Protein AF-0000000074320009 (afdb_homodimer)

Secondary structure (DSSP, 8-state):
--HHHHHHHHHHHHHGGGG---------SB-SEEEEEEEETT-SSB-EEEEEEEETT-TT-EEEEEEEESEEEEE--TT-SEEEEEEEETTS-EEEEEEEEEEEEEEEETTTEEEEEEEEEEEEEESSSEEEE--SS-B--S---GGGSPPSEEEEE---/--HHHHHHHHHHHHHGGGG---------SB-SEEEEEEEETT-SS--EEEEEEEETT-TT-EEEEEEEESEEEEE--TT-SEEEEEEEETTS-EEEEEEEEEEEEEEEETTTEEEEEEEEEEEEEESSSEEEE--SS-B--S---TTTSPPSEEEEE---

InterPro domains:
  IPR045607 Protein of unknown function DUF6452 [PF20050] (58-130)

Foldseek 3Di:
DDPVVVVVVVVVVVVVPPPPPVPPDQDDFFDQWFKEFEQEQNDDQAWFFFQWKAKPPDDVGTQDHGDTGGMGIGGHDQVDQKIKMWTAGPVGDIKIWIKGWDKDWDASDPVNGIDIKTFQIDTDDMPFPDKDAQGRIGTDDPDPDSVPDDGRMYTYHYDD/DDPVVVVVVVVVVVVVPPPPPPPPDQDDFFDQWFKEFEDEQNDPQDWFAFQWKAKPPDDVGTQDHGDTGGMGIGGHDQVDQKIKMWTAGPVGDIKIWIKGWDKDWDASDPVNGIDIKTFQIDTDDMPFPDKDAQGRIGTDDPDPDSVPDDGRMYTYHYDD

Radius of gyration: 25.51 Å; Cα contacts (8 Å, |Δi|>4): 730; chains: 2; bounding box: 75×70×48 Å

Nearest PDB structures (foldseek):
  6e9b-assembly1_A  TM=3.828E-01  e=3.367E-01  Bacteroides ovatus ATCC 8483
  6e57-assembly3_C  TM=3.704E-01  e=6.068E-01  Bacteroides ovatus ATCC 8483
  2vqi-assembly1_A-2  TM=4.085E-01  e=1.154E+00  Escherichia coli
  3fip-assembly1_A  TM=3.884E-01  e=6.403E+00  Escherichia coli
  6e9b-assembly1_A  TM=3.873E-01  e=4.221E-01  Bacteroides ovatus ATCC 8483

Solvent-accessible surface area (backbone atoms only — not comparable to full-atom values): 17804 Å² total; per-residue (Å²): 135,59,76,65,58,52,55,50,52,55,51,55,61,60,62,70,66,64,70,66,63,82,66,80,77,73,78,69,63,47,34,58,41,46,33,33,28,37,25,42,67,86,35,85,83,22,66,45,51,29,42,33,29,34,39,65,91,36,62,78,29,62,57,42,68,63,44,72,37,47,62,46,78,42,69,46,61,66,64,54,48,65,49,40,38,41,36,29,30,65,89,72,47,77,37,39,42,27,38,34,38,46,64,47,66,39,45,73,37,68,87,64,24,62,44,55,43,44,32,66,48,40,80,77,47,64,66,47,78,45,73,48,75,75,47,35,50,33,62,50,57,95,60,87,46,69,89,72,44,76,60,24,28,39,40,31,39,71,72,129,136,61,72,67,59,52,55,51,52,55,53,54,62,61,62,70,67,65,72,64,63,82,67,80,78,75,76,71,64,46,34,59,40,46,32,33,28,39,27,39,65,88,36,88,78,18,67,45,51,29,42,32,27,34,40,65,91,37,61,76,29,61,58,43,69,63,45,72,38,48,61,46,77,41,70,48,60,66,61,53,48,65,48,40,38,41,38,30,29,67,89,71,47,76,38,40,42,27,38,33,38,46,65,45,64,39,45,75,38,68,88,65,26,60,44,56,43,41,32,65,48,38,80,77,45,62,66,48,77,45,74,49,74,76,48,35,52,35,62,50,56,94,60,86,49,68,90,72,43,75,59,24,30,40,39,31,40,70,69,127

Organism: NCBI:txid2715131

Structure (mmCIF, N/CA/C/O backbone):
data_AF-0000000074320009-model_v1
#
loop_
_entity.id
_entity.type
_entity.pdbx_description
1 polymer 'Uncharacterized protein'
#
loop_
_atom_site.group_PDB
_atom_site.id
_atom_site.type_symbol
_atom_site.label_atom_id
_atom_site.label_alt_id
_atom_site.label_comp_id
_atom_site.label_asym_id
_atom_site.label_entity_id
_atom_site.label_seq_id
_atom_site.pdbx_PDB_ins_code
_atom_site.Cartn_x
_atom_site.Cartn_y
_atom_site.Cartn_z
_atom_site.occupancy
_atom_site.B_iso_or_equiv
_atom_site.auth_seq_id
_atom_site.auth_comp_id
_atom_site.auth_asym_id
_atom_site.auth_atom_id
_atom_site.pdbx_PDB_model_num
ATOM 1 N N . MET A 1 1 ? 58.031 4.863 0.071 1 44.34 1 MET A N 1
ATOM 2 C CA . MET A 1 1 ? 56.75 4.285 -0.276 1 44.34 1 MET A CA 1
ATOM 3 C C . MET A 1 1 ? 56.281 4.777 -1.644 1 44.34 1 MET A C 1
ATOM 5 O O . MET A 1 1 ? 56.094 5.98 -1.849 1 44.34 1 MET A O 1
ATOM 9 N N . SER A 1 2 ? 56.688 3.99 -2.744 1 57.03 2 SER A N 1
ATOM 10 C CA . SER A 1 2 ? 56.812 4.352 -4.152 1 57.03 2 SER A CA 1
ATOM 11 C C . SER A 1 2 ? 55.438 4.695 -4.734 1 57.03 2 SER A C 1
ATOM 13 O O . SER A 1 2 ? 54.406 4.215 -4.25 1 57.03 2 SER A O 1
ATOM 15 N N . LYS A 1 3 ? 55.562 5.824 -5.602 1 63.19 3 LYS A N 1
ATOM 16 C CA . LYS A 1 3 ? 54.438 6.406 -6.344 1 63.19 3 LYS A CA 1
ATOM 17 C C . LYS A 1 3 ? 53.562 5.32 -6.953 1 63.19 3 LYS A C 1
ATOM 19 O O . LYS A 1 3 ? 52.344 5.52 -7.141 1 63.19 3 LYS A O 1
ATOM 24 N N . LYS A 1 4 ? 54.125 4.191 -7.191 1 64.38 4 LYS A N 1
ATOM 25 C CA . LYS A 1 4 ? 53.438 3.09 -7.852 1 64.38 4 LYS A CA 1
ATOM 26 C C . LYS A 1 4 ? 52.406 2.455 -6.926 1 64.38 4 LYS A C 1
ATOM 28 O O . LYS A 1 4 ? 51.312 2.094 -7.367 1 64.38 4 LYS A O 1
ATOM 33 N N . TYR A 1 5 ? 52.719 2.334 -5.621 1 63.44 5 TYR A N 1
ATOM 34 C CA . TYR A 1 5 ? 51.812 1.711 -4.668 1 63.44 5 TYR A CA 1
ATOM 35 C C . TYR A 1 5 ? 50.594 2.6 -4.406 1 63.44 5 TYR A C 1
ATOM 37 O O . TYR A 1 5 ? 49.531 2.104 -4.094 1 63.44 5 TYR A O 1
ATOM 45 N N . PHE A 1 6 ? 50.844 3.887 -4.602 1 60.31 6 PHE A N 1
ATOM 46 C CA . PHE A 1 6 ? 49.781 4.848 -4.414 1 60.31 6 PHE A CA 1
ATOM 47 C C . PHE A 1 6 ? 48.719 4.707 -5.508 1 60.31 6 PHE A C 1
ATOM 49 O O . PHE A 1 6 ? 47.531 4.734 -5.23 1 60.31 6 PHE A O 1
ATOM 56 N N . PHE A 1 7 ? 49.156 4.488 -6.738 1 64.88 7 PHE A N 1
ATOM 57 C CA . PHE A 1 7 ? 48.25 4.359 -7.859 1 64.88 7 PHE A CA 1
ATOM 58 C C . PHE A 1 7 ? 47.438 3.061 -7.766 1 64.88 7 PHE A C 1
ATOM 60 O O . PHE A 1 7 ? 46.25 3.033 -8.07 1 64.88 7 PHE A O 1
ATOM 67 N N . VAL A 1 8 ? 48.062 2.098 -7.238 1 67.12 8 VAL A N 1
ATOM 68 C CA . VAL A 1 8 ? 47.406 0.799 -7.129 1 67.12 8 VAL A CA 1
ATOM 69 C C . VAL A 1 8 ? 46.375 0.829 -5.984 1 67.12 8 VAL A C 1
ATOM 71 O O . VAL A 1 8 ? 45.281 0.276 -6.102 1 67.12 8 VAL A O 1
ATOM 74 N N . PHE A 1 9 ? 46.781 1.407 -4.891 1 67.44 9 PHE A N 1
ATOM 75 C CA . PHE A 1 9 ? 45.844 1.536 -3.762 1 67.44 9 PHE A CA 1
ATOM 76 C C . PHE A 1 9 ? 44.656 2.402 -4.137 1 67.44 9 PHE A C 1
ATOM 78 O O . PHE A 1 9 ? 43.531 2.098 -3.762 1 67.44 9 PHE A O 1
ATOM 85 N N . ALA A 1 10 ? 44.938 3.451 -4.91 1 65.81 10 ALA A N 1
ATOM 86 C CA . ALA A 1 10 ? 43.844 4.32 -5.387 1 65.81 10 ALA A CA 1
ATOM 87 C C . ALA A 1 10 ? 42.938 3.576 -6.348 1 65.81 10 ALA A C 1
ATOM 89 O O . ALA A 1 10 ? 41.719 3.752 -6.305 1 65.81 10 ALA A O 1
ATOM 90 N N . ALA A 1 11 ? 43.5 2.709 -7.133 1 68.5 11 ALA A N 1
ATOM 91 C CA . ALA A 1 11 ? 42.688 1.934 -8.094 1 68.5 11 ALA A CA 1
ATOM 92 C C . ALA A 1 11 ? 41.844 0.892 -7.379 1 68.5 11 ALA A C 1
ATOM 94 O O . ALA A 1 11 ? 40.719 0.635 -7.785 1 68.5 11 ALA A O 1
ATOM 95 N N . PHE A 1 12 ? 42.344 0.293 -6.32 1 65.19 12 PHE A N 1
ATOM 96 C CA . PHE A 1 12 ? 41.625 -0.705 -5.543 1 65.19 12 PHE A CA 1
ATOM 97 C C . PHE A 1 12 ? 40.438 -0.075 -4.82 1 65.19 12 PHE A C 1
ATOM 99 O O . PHE A 1 12 ? 39.375 -0.69 -4.707 1 65.19 12 PHE A O 1
ATOM 106 N N . LEU A 1 13 ? 40.594 1.102 -4.34 1 58.56 13 LEU A N 1
ATOM 107 C CA . LEU A 1 13 ? 39.5 1.799 -3.674 1 58.56 13 LEU A CA 1
ATOM 108 C C . LEU A 1 13 ? 38.344 2.074 -4.645 1 58.56 13 LEU A C 1
ATOM 110 O O . LEU A 1 13 ? 37.188 2.08 -4.25 1 58.56 13 LEU A O 1
ATOM 114 N N . LEU A 1 14 ? 38.625 2.205 -5.938 1 57.44 14 LEU A N 1
ATOM 115 C CA . LEU A 1 14 ? 37.594 2.52 -6.922 1 57.44 14 LEU A CA 1
ATOM 116 C C . LEU A 1 14 ? 36.781 1.288 -7.246 1 57.44 14 LEU A C 1
ATOM 118 O O . LEU A 1 14 ? 35.562 1.402 -7.535 1 57.44 14 LEU A O 1
ATOM 122 N N . ILE A 1 15 ? 37.25 0.088 -7.18 1 58.47 15 ILE A N 1
ATOM 123 C CA . ILE A 1 15 ? 36.531 -1.122 -7.566 1 58.47 15 ILE A CA 1
ATOM 124 C C . ILE A 1 15 ? 35.562 -1.525 -6.461 1 58.47 15 ILE A C 1
ATOM 126 O O . ILE A 1 15 ? 34.531 -2.141 -6.723 1 58.47 15 ILE A O 1
ATOM 130 N N . ALA A 1 16 ? 35.781 -1.169 -5.234 1 51.38 16 ALA A N 1
ATOM 131 C CA . ALA A 1 16 ? 34.938 -1.615 -4.117 1 51.38 16 ALA A CA 1
ATOM 132 C C . ALA A 1 16 ? 33.594 -0.926 -4.133 1 51.38 16 ALA A C 1
ATOM 134 O O . ALA A 1 16 ? 32.656 -1.336 -3.42 1 51.38 16 ALA A O 1
ATOM 135 N N . THR A 1 17 ? 33.406 0.142 -4.895 1 48.06 17 THR A N 1
ATOM 136 C CA . THR A 1 17 ? 32.156 0.863 -4.82 1 48.06 17 THR A CA 1
ATOM 137 C C . THR A 1 17 ? 31.141 0.294 -5.816 1 48.06 17 THR A C 1
ATOM 139 O O . THR A 1 17 ? 30.047 0.838 -5.984 1 48.06 17 THR A O 1
ATOM 142 N N . SER A 1 18 ? 31.547 -0.67 -6.617 1 45.22 18 SER A N 1
ATOM 143 C CA . SER A 1 18 ? 30.641 -1.021 -7.703 1 45.22 18 SER A CA 1
ATOM 144 C C . SER A 1 18 ? 29.516 -1.924 -7.207 1 45.22 18 SER A C 1
ATOM 146 O O . SER A 1 18 ? 28.766 -2.492 -8.008 1 45.22 18 SER A O 1
ATOM 148 N N . GLY A 1 19 ? 29.531 -2.277 -6.035 1 43.75 19 GLY A N 1
ATOM 149 C CA . GLY A 1 19 ? 28.547 -3.301 -5.727 1 43.75 19 GLY A CA 1
ATOM 150 C C . GLY A 1 19 ? 27.141 -2.748 -5.566 1 43.75 19 GLY A C 1
ATOM 151 O O . GLY A 1 19 ? 26.328 -3.307 -4.828 1 43.75 19 GLY A O 1
ATOM 152 N N . CYS A 1 20 ? 26.938 -1.52 -6.027 1 44.44 20 CYS A N 1
ATOM 153 C CA . CYS A 1 20 ? 25.562 -1.124 -5.754 1 44.44 20 CYS A CA 1
ATOM 154 C C . CYS A 1 20 ? 24.594 -1.955 -6.574 1 44.44 20 CYS A C 1
ATOM 156 O O . CYS A 1 20 ? 24.766 -2.109 -7.785 1 44.44 20 CYS A O 1
ATOM 158 N N . ASP A 1 21 ? 24.047 -3.062 -6.27 1 46.81 21 ASP A N 1
ATOM 159 C CA . ASP A 1 21 ? 22.938 -3.727 -6.926 1 46.81 21 ASP A CA 1
ATOM 160 C C . ASP A 1 21 ? 22.078 -2.725 -7.699 1 46.81 21 ASP A C 1
ATOM 162 O O . ASP A 1 21 ? 21.844 -1.61 -7.227 1 46.81 21 ASP A O 1
ATOM 166 N N . PRO A 1 22 ? 22.109 -2.895 -9.055 1 46.94 22 PRO A N 1
ATOM 167 C CA . PRO A 1 22 ? 21.188 -1.966 -9.711 1 46.94 22 PRO A CA 1
ATOM 168 C C . PRO A 1 22 ? 19.891 -1.772 -8.93 1 46.94 22 PRO A C 1
ATOM 170 O O . PRO A 1 22 ? 19.203 -2.75 -8.602 1 46.94 22 PRO A O 1
ATOM 173 N N . GLN A 1 23 ? 19.984 -0.947 -8.016 1 53.19 23 GLN A N 1
ATOM 174 C CA . GLN A 1 23 ? 18.828 -0.651 -7.172 1 53.19 23 GLN A CA 1
ATOM 175 C C . GLN A 1 23 ? 17.578 -0.442 -8.016 1 53.19 23 GLN A C 1
ATOM 177 O O . GLN A 1 23 ? 17.562 0.388 -8.93 1 53.19 23 GLN A O 1
ATOM 182 N N . VAL A 1 24 ? 16.906 -1.654 -8.344 1 60.5 24 VAL A N 1
ATOM 183 C CA . VAL A 1 24 ? 15.594 -1.443 -8.93 1 60.5 24 VAL A CA 1
ATOM 184 C C . VAL A 1 24 ? 14.953 -0.19 -8.344 1 60.5 24 VAL A C 1
ATOM 186 O O . VAL A 1 24 ? 14.867 -0.049 -7.117 1 60.5 24 VAL A O 1
ATOM 189 N N . ASN A 1 25 ? 14.906 0.82 -9.148 1 71.88 25 ASN A N 1
ATOM 190 C CA . ASN A 1 25 ? 14.258 2.053 -8.719 1 71.88 25 ASN A CA 1
ATOM 191 C C . ASN A 1 25 ? 12.742 1.962 -8.828 1 71.88 25 ASN A C 1
ATOM 193 O O . ASN A 1 25 ? 12.195 1.88 -9.93 1 71.88 25 ASN A O 1
ATOM 197 N N . CYS A 1 26 ? 12.102 1.636 -7.82 1 80.19 26 CYS A N 1
ATOM 198 C CA . CYS A 1 26 ? 10.641 1.64 -7.789 1 80.19 26 CYS A CA 1
ATOM 199 C C . CYS A 1 26 ? 10.102 3.049 -7.578 1 80.19 26 CYS A C 1
ATOM 201 O O . CYS A 1 26 ? 10.359 3.668 -6.543 1 80.19 26 CYS A O 1
ATOM 203 N N . TYR A 1 27 ? 9.57 3.639 -8.703 1 82.19 27 TYR A N 1
ATOM 204 C CA . TYR A 1 27 ? 8.977 4.969 -8.641 1 82.19 27 TYR A CA 1
ATOM 205 C C . TYR A 1 27 ? 7.453 4.875 -8.609 1 82.19 27 TYR A C 1
ATOM 207 O O . TYR A 1 27 ? 6.844 4.293 -9.516 1 82.19 27 TYR A O 1
ATOM 215 N N . SER A 1 28 ? 6.953 5.398 -7.504 1 86.88 28 SER A N 1
ATOM 216 C CA . SER A 1 28 ? 5.5 5.473 -7.426 1 86.88 28 SER A CA 1
ATOM 217 C C . SER A 1 28 ? 4.98 6.781 -8.008 1 86.88 28 SER A C 1
ATOM 219 O O . SER A 1 28 ? 5.562 7.844 -7.773 1 86.88 28 SER A O 1
ATOM 221 N N . GLU A 1 29 ? 3.928 6.773 -8.773 1 88.19 29 GLU A N 1
ATOM 222 C CA . GLU A 1 29 ? 3.287 7.957 -9.344 1 88.19 29 GLU A CA 1
ATOM 223 C C . GLU A 1 29 ? 2.268 8.547 -8.375 1 88.19 29 GLU A C 1
ATOM 225 O O . GLU A 1 29 ? 1.837 9.695 -8.539 1 88.19 29 GLU A O 1
ATOM 230 N N . TYR A 1 30 ? 1.981 7.77 -7.387 1 90.38 30 TYR A N 1
ATOM 231 C CA . TYR A 1 30 ? 0.933 8.195 -6.469 1 90.38 30 TYR A CA 1
ATOM 232 C C . TYR A 1 30 ? 1.437 8.195 -5.031 1 90.38 30 TYR A C 1
ATOM 234 O O . TYR A 1 30 ? 2.424 7.535 -4.711 1 90.38 30 TYR A O 1
ATOM 242 N N . ARG A 1 31 ? 0.668 9.023 -4.227 1 90.38 31 ARG A N 1
ATOM 243 C CA . ARG A 1 31 ? 0.976 9.102 -2.801 1 90.38 31 ARG A CA 1
ATOM 244 C C . ARG A 1 31 ? -0.069 8.359 -1.977 1 90.38 31 ARG A C 1
ATOM 246 O O . ARG A 1 31 ? -1.23 8.258 -2.379 1 90.38 31 ARG A O 1
ATOM 253 N N . ASP A 1 32 ? 0.358 7.973 -0.839 1 92.25 32 ASP A N 1
ATOM 254 C CA . ASP A 1 32 ? -0.549 7.289 0.079 1 92.25 32 ASP A CA 1
ATOM 255 C C . ASP A 1 32 ? -0.985 8.219 1.211 1 92.25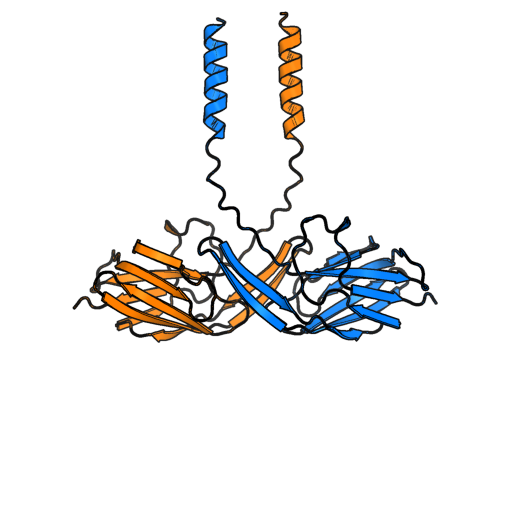 32 ASP A C 1
ATOM 257 O O . ASP A 1 32 ? -1.326 7.758 2.303 1 92.25 32 ASP A O 1
ATOM 261 N N . PHE A 1 33 ? -0.903 9.5 0.946 1 93.06 33 PHE A N 1
ATOM 262 C CA . PHE A 1 33 ? -1.295 10.516 1.912 1 93.06 33 PHE A CA 1
ATOM 263 C C . PHE A 1 33 ? -1.878 11.734 1.206 1 93.06 33 PHE A C 1
ATOM 265 O O . PHE A 1 33 ? -1.681 11.914 0.002 1 93.06 33 PHE A O 1
ATOM 272 N N . ALA A 1 34 ? -2.6 12.516 1.913 1 93.69 34 ALA A N 1
ATOM 273 C CA . ALA A 1 34 ? -3.02 13.867 1.532 1 93.69 34 ALA A CA 1
ATOM 274 C C . ALA A 1 34 ? -2.324 14.922 2.389 1 93.69 34 ALA A C 1
ATOM 276 O O . ALA A 1 34 ? -1.928 14.641 3.523 1 93.69 34 ALA A O 1
ATOM 277 N N . VAL A 1 35 ? -2.158 16.047 1.833 1 92.88 35 VAL A N 1
ATOM 278 C CA . VAL A 1 35 ? -1.571 17.156 2.576 1 92.88 35 VAL A CA 1
ATOM 279 C C . VAL A 1 35 ? -2.654 18.172 2.928 1 92.88 35 VAL A C 1
ATOM 281 O O . VAL A 1 35 ? -3.371 18.656 2.049 1 92.88 35 VAL A O 1
ATOM 284 N N . ALA A 1 36 ? -2.74 18.484 4.184 1 93.94 36 ALA A N 1
ATOM 285 C CA . ALA A 1 36 ? -3.709 19.484 4.641 1 93.94 36 ALA A CA 1
ATOM 286 C C . ALA A 1 36 ? -3.006 20.734 5.145 1 93.94 36 ALA A C 1
ATOM 288 O O . ALA A 1 36 ? -2.002 20.656 5.855 1 93.94 36 ALA A O 1
ATOM 289 N N . SER A 1 37 ? -3.57 21.844 4.773 1 93.25 37 SER A N 1
ATOM 290 C CA . SER A 1 37 ? -3.141 23.125 5.32 1 93.25 37 SER A CA 1
ATOM 291 C C . SER A 1 37 ? -4.242 23.766 6.152 1 93.25 37 SER A C 1
ATOM 293 O O . SER A 1 37 ? -5.391 23.312 6.133 1 93.25 37 SER A O 1
ATOM 295 N N . PHE A 1 38 ? -3.832 24.797 6.848 1 92.88 38 PHE A N 1
ATOM 296 C CA . PHE A 1 38 ? -4.77 25.484 7.727 1 92.88 38 PHE A CA 1
ATOM 297 C C . PHE A 1 38 ? -4.977 26.922 7.277 1 92.88 38 PHE A C 1
ATOM 299 O O . PHE A 1 38 ? -4.039 27.578 6.809 1 92.88 38 PHE A O 1
ATOM 306 N N . ASN A 1 39 ? -6.125 27.328 7.312 1 90.12 39 ASN A N 1
ATOM 307 C CA . ASN A 1 39 ? -6.5 28.734 7.156 1 90.12 39 ASN A CA 1
ATOM 308 C C . ASN A 1 39 ? -7.188 29.266 8.406 1 90.12 39 ASN A C 1
ATOM 310 O O . ASN A 1 39 ? -8.312 28.875 8.719 1 90.12 39 ASN A O 1
ATOM 314 N N . ILE A 1 40 ? -6.387 30.078 9.062 1 82.19 40 ILE A N 1
ATOM 315 C CA . ILE A 1 40 ? -6.906 30.641 10.305 1 82.19 40 ILE A CA 1
ATOM 316 C C . ILE A 1 40 ? -7.402 32.062 10.055 1 82.19 40 ILE A C 1
ATOM 318 O O . ILE A 1 40 ? -6.668 32.906 9.523 1 82.19 40 ILE A O 1
ATOM 322 N N . ASN A 1 41 ? -8.61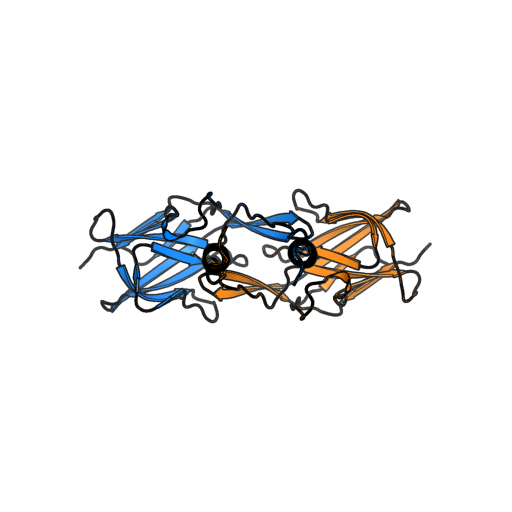7 32.375 10.609 1 73.94 41 ASN A N 1
ATOM 323 C CA . ASN A 1 41 ? -9.227 33.688 10.555 1 73.94 41 ASN A CA 1
ATOM 324 C C . ASN A 1 41 ? -9.109 34.312 9.164 1 73.94 41 ASN A C 1
ATOM 326 O O . ASN A 1 41 ? -8.82 35.5 9.023 1 73.94 41 ASN A O 1
ATOM 330 N N . ASN A 1 42 ? -9.266 33.469 8.148 1 64.44 42 ASN A N 1
ATOM 331 C CA . ASN A 1 42 ? -9.266 33.906 6.754 1 64.44 42 ASN A CA 1
ATOM 332 C C . ASN A 1 42 ? -7.934 34.531 6.359 1 64.44 42 ASN A C 1
ATOM 334 O O . ASN A 1 42 ? -7.898 35.5 5.586 1 64.44 42 ASN A O 1
ATOM 338 N N . SER A 1 43 ? -6.996 34.188 7.207 1 62.78 43 SER A N 1
ATOM 339 C CA . SER A 1 43 ? -5.672 34.625 6.809 1 62.78 43 SER A CA 1
ATOM 340 C C . SER A 1 43 ? -4.969 33.594 5.93 1 62.78 43 SER A C 1
ATOM 342 O O . SER A 1 43 ? -5.297 32.406 5.98 1 62.78 43 SER A O 1
ATOM 344 N N . ASP A 1 44 ? -4.262 34.031 4.84 1 57.06 44 ASP A N 1
ATOM 345 C CA . ASP A 1 44 ? -3.658 33.156 3.828 1 57.06 44 ASP A CA 1
ATOM 346 C C . ASP A 1 44 ? -2.832 32.031 4.477 1 57.06 44 ASP A C 1
ATOM 348 O O . ASP A 1 44 ? -2.816 30.906 3.99 1 57.06 44 ASP A O 1
ATOM 352 N N . SER A 1 45 ? -1.655 32.281 5.098 1 57.16 45 SER A N 1
ATOM 353 C CA . SER A 1 45 ? -0.738 31.266 5.57 1 57.16 45 SER A CA 1
ATOM 354 C C . SER A 1 45 ? -0.87 31.062 7.074 1 57.16 45 SER A C 1
ATOM 356 O O . SER A 1 45 ? -0.815 32 7.848 1 57.16 45 SER A O 1
ATOM 358 N N . SER A 1 46 ? -1.703 30.047 7.676 1 79.75 46 SER A N 1
ATOM 359 C CA . SER A 1 46 ? -1.714 30.047 9.141 1 79.75 46 SER A CA 1
ATOM 360 C C . SER A 1 46 ? -1.201 28.734 9.703 1 79.75 46 SER A C 1
ATOM 362 O O . SER A 1 46 ? -1.239 27.703 9.023 1 79.75 46 SER A O 1
ATOM 364 N N . SER A 1 47 ? -0.312 28.891 10.648 1 86.81 47 SER A N 1
ATOM 365 C CA . SER A 1 47 ? 0.156 27.797 11.492 1 86.81 47 SER A CA 1
ATOM 366 C C . SER A 1 47 ? -0.822 27.516 12.625 1 86.81 47 SER A C 1
ATOM 368 O O . SER A 1 47 ? -1.489 28.438 13.117 1 86.81 47 SER A O 1
ATOM 370 N N . LEU A 1 48 ? -1.022 26.344 12.82 1 89.94 48 LEU A N 1
ATOM 371 C CA . LEU A 1 48 ? -1.879 25.891 13.906 1 89.94 48 LEU A CA 1
ATOM 372 C C . LEU A 1 48 ? -1.078 25.094 14.938 1 89.94 48 LEU A C 1
ATOM 374 O O . LEU A 1 48 ? -0.28 24.234 14.57 1 89.94 48 LEU A O 1
ATOM 378 N N . GLY A 1 49 ? -1.236 25.531 16.25 1 92.12 49 GLY A N 1
ATOM 379 C CA . GLY A 1 49 ? -0.642 24.734 17.297 1 92.12 49 GLY A CA 1
ATOM 380 C C . GLY A 1 49 ? -1.385 23.438 17.547 1 92.12 49 GLY A C 1
ATOM 381 O O . GLY A 1 49 ? -2.564 23.438 17.906 1 92.12 49 GLY A O 1
ATOM 382 N N . LEU A 1 50 ? -0.616 22.344 17.359 1 94.81 50 LEU A N 1
ATOM 383 C CA . LEU A 1 50 ? -1.224 21.031 17.531 1 94.81 50 LEU A CA 1
ATOM 384 C C . LEU A 1 50 ? -0.581 20.281 18.688 1 94.81 50 LEU A C 1
ATOM 386 O O . LEU A 1 50 ? 0.64 20.109 18.719 1 94.81 50 LEU A O 1
ATOM 390 N N . ARG A 1 51 ? -1.441 19.922 19.641 1 96.12 51 ARG A N 1
ATOM 391 C CA . ARG A 1 51 ? -0.975 19.016 20.688 1 96.12 51 ARG A CA 1
ATOM 392 C C . ARG A 1 51 ? -0.831 17.594 20.156 1 96.12 51 ARG A C 1
ATOM 394 O O . ARG A 1 51 ? 0.172 16.938 20.422 1 96.12 51 ARG A O 1
ATOM 401 N N . ARG A 1 52 ? -1.925 17.234 19.406 1 95.5 52 ARG A N 1
ATOM 402 C CA . ARG A 1 52 ? -1.918 15.867 18.891 1 95.5 52 ARG A CA 1
ATOM 403 C C . ARG A 1 52 ? -2.83 15.742 17.688 1 95.5 52 ARG A C 1
ATOM 405 O O . ARG A 1 52 ? -3.916 16.328 17.641 1 95.5 52 ARG A O 1
ATOM 412 N N . VAL A 1 53 ? -2.295 15.062 16.688 1 96.25 53 VAL A N 1
ATOM 413 C CA . VAL A 1 53 ? -3.125 14.594 15.594 1 96.25 53 VAL A CA 1
ATOM 414 C C . VAL A 1 53 ? -3.02 13.07 15.477 1 96.25 53 VAL A C 1
ATOM 416 O O . VAL A 1 53 ? -1.92 12.516 15.5 1 96.25 53 VAL A O 1
ATOM 419 N N . TYR A 1 54 ? -4.152 12.406 15.367 1 94.88 54 TYR A N 1
ATOM 420 C CA . TYR A 1 54 ? -4.094 10.953 15.227 1 94.88 54 TYR A CA 1
ATOM 421 C C . TYR A 1 54 ? -5.227 10.453 14.336 1 94.88 54 TYR A C 1
ATOM 423 O O . TYR A 1 54 ? -6.164 11.195 14.031 1 94.88 54 TYR A O 1
ATOM 431 N N . VAL A 1 55 ? -4.973 9.328 13.781 1 93.06 55 VAL A N 1
ATOM 432 C CA . VAL A 1 55 ? -5.934 8.648 12.922 1 93.06 55 VAL A CA 1
ATOM 433 C C . VAL A 1 55 ? -6.711 7.609 13.727 1 93.06 55 VAL A C 1
ATOM 435 O O . VAL A 1 55 ? -6.121 6.82 14.469 1 93.06 55 VAL A O 1
ATOM 438 N N . GLU A 1 56 ? -8 7.641 13.586 1 89.69 56 GLU A N 1
ATOM 439 C CA . GLU A 1 56 ? -8.812 6.656 14.297 1 89.69 56 GLU A CA 1
ATOM 440 C C . GLU A 1 56 ? -8.711 5.281 13.641 1 89.69 56 GLU A C 1
ATOM 442 O O . GLU A 1 56 ? -8.688 5.176 12.414 1 89.69 56 GLU A O 1
ATOM 447 N N . GLY A 1 57 ? -8.625 4.266 14.406 1 77.38 57 GLY A N 1
ATOM 448 C CA . GLY A 1 57 ? -8.625 2.904 13.898 1 77.38 57 GLY A CA 1
ATOM 449 C C . GLY A 1 57 ? -7.234 2.336 13.703 1 77.38 57 GLY A C 1
ATOM 450 O O . GLY A 1 57 ? -7.078 1.154 13.391 1 77.38 57 GLY A O 1
ATOM 451 N N . TYR A 1 58 ? -6.207 3.217 13.695 1 74.88 58 TYR A N 1
ATOM 452 C CA . TYR A 1 58 ? -4.836 2.742 13.555 1 74.88 58 TYR A CA 1
ATOM 453 C C . TYR A 1 58 ? -4.184 2.561 14.922 1 74.88 58 TYR A C 1
ATOM 455 O O . TYR A 1 58 ? -4.402 3.363 15.836 1 74.88 58 TYR A O 1
ATOM 463 N N . GLN A 1 59 ? -3.516 1.455 14.93 1 68.44 59 GLN A N 1
ATOM 464 C CA . GLN A 1 59 ? -2.57 1.407 16.031 1 68.44 59 GLN A CA 1
ATOM 465 C C . GLN A 1 59 ? -1.43 2.4 15.828 1 68.44 59 GLN A C 1
ATOM 467 O O . GLN A 1 59 ? -1.003 2.639 14.703 1 68.44 59 GLN A O 1
ATOM 472 N N . ASP A 1 60 ? -0.851 3.037 16.875 1 67.88 60 ASP A N 1
ATOM 473 C CA . ASP A 1 60 ? 0.218 4.023 16.75 1 67.88 60 ASP A CA 1
ATOM 474 C C . ASP A 1 60 ? -0.161 5.121 15.758 1 67.88 60 ASP A C 1
ATOM 476 O O . ASP A 1 60 ? 0.613 5.441 14.852 1 67.88 60 ASP A O 1
ATOM 480 N N . SER A 1 61 ? -1.191 5.625 15.914 1 78.81 61 SER A N 1
ATOM 481 C CA . SER A 1 61 ? -1.914 6.484 14.984 1 78.81 61 SER A CA 1
ATOM 482 C C . SER A 1 61 ? -1.466 7.938 15.109 1 78.81 61 SER A C 1
ATOM 484 O O . SER A 1 61 ? -1.911 8.797 14.352 1 78.81 61 SER A O 1
ATOM 486 N N . ILE A 1 62 ? -0.553 8.219 16.016 1 83.75 62 ILE A N 1
ATOM 487 C CA . ILE A 1 62 ? -0.186 9.625 16.188 1 83.75 62 ILE A CA 1
ATOM 488 C C . ILE A 1 62 ? 0.671 10.078 15.016 1 83.75 62 ILE A C 1
ATOM 490 O O . ILE A 1 62 ? 1.705 9.477 14.719 1 83.75 62 ILE A O 1
ATOM 494 N N . ILE A 1 63 ? 0.274 11.164 14.406 1 87.12 63 ILE A N 1
ATOM 495 C CA . ILE A 1 63 ? 1.003 11.641 13.227 1 87.12 63 ILE A CA 1
ATOM 496 C C . ILE A 1 63 ? 1.703 12.953 13.555 1 87.12 63 ILE A C 1
ATOM 498 O O . ILE A 1 63 ? 2.742 13.273 12.969 1 87.12 63 ILE A O 1
ATOM 502 N N . VAL A 1 64 ? 1.159 13.719 14.477 1 90.19 64 VAL A N 1
ATOM 503 C CA . VAL A 1 64 ? 1.761 14.961 14.969 1 90.19 64 VAL A CA 1
ATOM 504 C C . VAL A 1 64 ? 1.618 15.031 16.484 1 90.19 64 VAL A C 1
ATOM 506 O O . VAL A 1 64 ? 0.574 14.68 17.031 1 90.19 64 VAL A O 1
ATOM 509 N N . SER A 1 65 ? 2.748 15.445 17.047 1 90.5 65 SER A N 1
ATOM 510 C CA . SER A 1 65 ? 2.676 15.656 18.484 1 90.5 65 SER A CA 1
ATOM 511 C C . SER A 1 65 ? 3.398 16.938 18.891 1 90.5 65 SER A C 1
ATOM 513 O O . SER A 1 65 ? 4.594 17.094 18.641 1 90.5 65 SER A O 1
ATOM 515 N N . ASP A 1 66 ? 2.574 17.797 19.516 1 90.31 66 ASP A N 1
ATOM 516 C CA . ASP 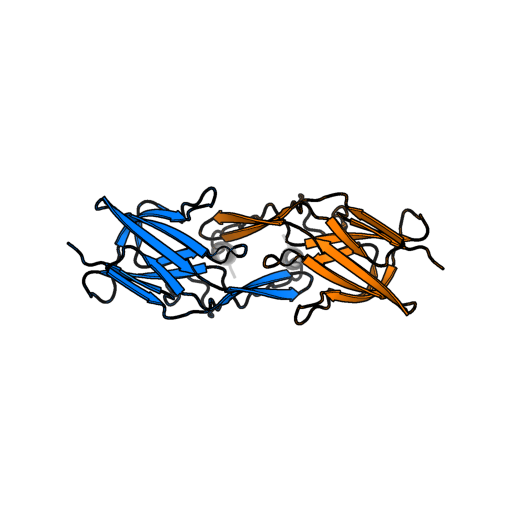A 1 66 ? 3.053 19.031 20.156 1 90.31 66 ASP A CA 1
ATOM 517 C C . ASP A 1 66 ? 3.904 19.844 19.188 1 90.31 66 ASP A C 1
ATOM 519 O O . ASP A 1 66 ? 5.109 20 19.406 1 90.31 66 ASP A O 1
ATOM 523 N N . ASP A 1 67 ? 3.309 20.406 18.219 1 91.31 67 ASP A N 1
ATOM 524 C CA . ASP A 1 67 ? 3.986 21.188 17.188 1 91.31 67 ASP A CA 1
ATOM 525 C C . ASP A 1 67 ? 3.066 22.266 16.609 1 91.31 67 ASP A C 1
ATOM 527 O O . ASP A 1 67 ? 1.843 22.156 16.734 1 91.31 67 ASP A O 1
ATOM 531 N N . THR A 1 68 ? 3.689 23.359 16.219 1 91 68 THR A N 1
ATOM 532 C CA . THR A 1 68 ? 2.99 24.359 15.414 1 91 68 THR A CA 1
ATOM 533 C C . THR A 1 68 ? 3.324 24.203 13.938 1 91 68 THR A C 1
ATOM 535 O O . THR A 1 68 ? 4.488 24.312 13.539 1 91 68 THR A O 1
ATOM 538 N N . VAL A 1 69 ? 2.307 23.859 13.18 1 89.75 69 VAL A N 1
ATOM 539 C CA . VAL A 1 69 ? 2.572 23.5 11.789 1 89.75 69 VAL A CA 1
ATOM 540 C C . VAL A 1 69 ? 1.61 24.25 10.867 1 89.75 69 VAL A C 1
ATOM 542 O O . VAL A 1 69 ? 0.501 24.609 11.273 1 89.75 69 VAL A O 1
ATOM 545 N N . SER A 1 70 ? 2.105 24.5 9.625 1 88.12 70 SER A N 1
ATOM 546 C CA . SER A 1 70 ? 1.237 25.078 8.609 1 88.12 70 SER A CA 1
ATOM 547 C C . SER A 1 70 ? 0.576 24 7.762 1 88.12 70 SER A C 1
ATOM 549 O O . SER A 1 70 ? -0.422 24.266 7.082 1 88.12 70 SER A O 1
ATOM 551 N N . LYS A 1 71 ? 1.214 22.844 7.727 1 90.31 71 LYS A N 1
ATOM 552 C CA . LYS A 1 71 ? 0.703 21.703 6.977 1 90.31 71 LYS A CA 1
ATOM 553 C C . LYS A 1 71 ? 0.822 20.422 7.785 1 90.31 71 LYS A C 1
ATOM 555 O O . LYS A 1 71 ? 1.672 20.312 8.672 1 90.31 71 LYS A O 1
ATOM 560 N N . VAL A 1 72 ? -0.056 19.5 7.5 1 91.62 72 VAL A N 1
ATOM 561 C CA . VAL A 1 72 ? -0.003 18.172 8.109 1 91.62 72 VAL A CA 1
ATOM 562 C C . VAL A 1 72 ? -0.194 17.109 7.035 1 91.62 72 VAL A C 1
ATOM 564 O O . VAL A 1 72 ? -1.042 17.25 6.152 1 91.62 72 VAL A O 1
ATOM 567 N N . ILE A 1 73 ? 0.634 16.062 7.141 1 92 73 ILE A N 1
ATOM 568 C CA . ILE A 1 73 ? 0.461 14.891 6.285 1 92 73 ILE A CA 1
ATOM 569 C C . ILE A 1 73 ? -0.604 13.969 6.875 1 92 73 ILE A C 1
ATOM 571 O O . ILE A 1 73 ? -0.522 13.586 8.047 1 92 73 ILE A O 1
ATOM 575 N N . LEU A 1 74 ? -1.579 13.656 6.082 1 94.5 74 LEU A N 1
ATOM 576 C CA . LEU A 1 74 ? -2.656 12.766 6.492 1 94.5 74 LEU A CA 1
ATOM 577 C C . LEU A 1 74 ? -2.574 11.43 5.75 1 94.5 74 LEU A C 1
ATOM 579 O O . LEU A 1 74 ? -3.008 11.328 4.602 1 94.5 74 LEU A O 1
ATOM 583 N N . PRO A 1 75 ? -2.057 10.453 6.418 1 94.5 75 PRO A N 1
ATOM 584 C CA . PRO A 1 75 ? -2.002 9.148 5.754 1 94.5 75 PRO A CA 1
ATOM 585 C C . PRO A 1 75 ? -3.385 8.617 5.383 1 94.5 75 PRO A C 1
ATOM 587 O O . PRO A 1 75 ? -4.344 8.797 6.141 1 94.5 75 PRO A O 1
ATOM 590 N N . LEU A 1 76 ? -3.473 7.996 4.254 1 94.88 76 LEU A N 1
ATOM 591 C CA . LEU A 1 76 ? -4.707 7.355 3.805 1 94.88 76 LEU A CA 1
ATOM 592 C C . LEU A 1 76 ? -4.613 5.84 3.943 1 94.88 76 LEU A C 1
ATOM 594 O O . LEU A 1 76 ? -3.553 5.258 3.713 1 94.88 76 LEU A O 1
ATOM 598 N N . ASN A 1 77 ? -5.711 5.262 4.34 1 94.25 77 ASN A N 1
ATOM 599 C CA . ASN A 1 77 ? -5.781 3.811 4.496 1 94.25 77 ASN A CA 1
ATOM 600 C C . ASN A 1 77 ? -6.184 3.125 3.193 1 94.25 77 ASN A C 1
ATOM 602 O O . ASN A 1 77 ? -7.297 3.322 2.703 1 94.25 77 ASN A O 1
ATOM 606 N N . PRO A 1 78 ? -5.344 2.309 2.643 1 94.94 78 PRO A N 1
ATOM 607 C CA . PRO A 1 78 ? -5.648 1.724 1.335 1 94.94 78 PRO A CA 1
ATOM 608 C C . PRO A 1 78 ? -6.719 0.638 1.411 1 94.94 78 PRO A C 1
ATOM 610 O O . PRO A 1 78 ? -7.223 0.188 0.379 1 94.94 78 PRO A O 1
ATOM 613 N N . THR A 1 79 ? -7.098 0.196 2.621 1 94.69 79 THR A N 1
ATOM 614 C CA . THR A 1 79 ? -7.953 -0.978 2.74 1 94.69 79 THR A CA 1
ATOM 615 C C . THR A 1 79 ? -9.391 -0.567 3.045 1 94.69 79 THR A C 1
ATOM 617 O O . THR A 1 79 ? -10.281 -1.419 3.146 1 94.69 79 THR A O 1
ATOM 620 N N . VAL A 1 80 ? -9.648 0.666 3.27 1 94.69 80 VAL A N 1
ATOM 621 C CA . VAL A 1 80 ? -10.984 1.18 3.537 1 94.69 80 VAL A CA 1
ATOM 622 C C . VAL A 1 80 ? -11.266 2.387 2.645 1 94.69 80 VAL A C 1
ATOM 624 O O . VAL A 1 80 ? -10.367 2.887 1.966 1 94.69 80 VAL A O 1
ATOM 627 N N . ASN A 1 81 ? -12.523 2.854 2.67 1 97.19 81 ASN A N 1
ATOM 628 C CA . ASN A 1 81 ? -12.883 4.008 1.853 1 97.19 81 ASN A CA 1
ATOM 629 C C . ASN A 1 81 ? -13.102 5.254 2.707 1 97.19 81 ASN A C 1
ATOM 631 O O . ASN A 1 81 ? -13.438 6.32 2.184 1 97.19 81 ASN A O 1
ATOM 635 N N . ILE A 1 82 ? -12.992 5.098 3.99 1 97.06 82 ILE A N 1
ATOM 636 C CA . ILE A 1 82 ? -13.195 6.219 4.898 1 97.06 82 ILE A CA 1
ATOM 637 C C . ILE A 1 82 ? -12.078 6.25 5.938 1 97.06 82 ILE A C 1
ATOM 639 O O . ILE A 1 82 ? -11.703 5.215 6.488 1 97.06 82 ILE A O 1
ATOM 643 N N . THR A 1 83 ? -11.484 7.34 6.168 1 96.06 83 THR A N 1
ATOM 644 C CA . THR A 1 83 ? -10.523 7.555 7.242 1 96.06 83 THR A CA 1
ATOM 645 C C . THR A 1 83 ? -10.898 8.781 8.07 1 96.06 83 THR A C 1
ATOM 647 O O . THR A 1 83 ? -11.305 9.805 7.523 1 96.06 83 THR A O 1
ATOM 650 N N . ARG A 1 84 ? -10.719 8.656 9.383 1 97.06 84 ARG A N 1
ATOM 651 C CA . ARG A 1 84 ? -11.086 9.742 10.289 1 97.06 84 ARG A CA 1
ATOM 652 C C . ARG A 1 84 ? -9.867 10.227 11.062 1 97.06 84 ARG A C 1
ATOM 654 O O . ARG A 1 84 ? -9.094 9.43 11.594 1 97.06 84 ARG A O 1
ATOM 661 N N . TYR A 1 85 ? -9.781 11.508 11.148 1 97.44 85 TYR A N 1
ATOM 662 C CA . TYR A 1 85 ? -8.672 12.156 11.852 1 97.44 85 TYR A CA 1
ATOM 663 C C . TYR A 1 85 ? -9.18 13.008 13 1 97.44 85 TYR A C 1
ATOM 665 O O . TYR A 1 85 ? -10.234 13.648 12.898 1 97.44 85 TYR A O 1
ATOM 673 N N . VAL A 1 86 ? -8.406 13.047 14.07 1 97.25 86 VAL A N 1
ATOM 674 C CA . VAL A 1 86 ? -8.695 13.898 15.219 1 97.25 86 VAL A CA 1
ATOM 675 C C . VAL A 1 86 ? -7.523 14.844 15.469 1 97.25 86 VAL A C 1
ATOM 677 O O . VAL A 1 86 ? -6.375 14.398 15.562 1 97.25 86 VAL A O 1
ATOM 680 N N . PHE A 1 87 ? -7.828 16.094 15.555 1 96.56 87 PHE A N 1
ATOM 681 C CA . PHE A 1 87 ? -6.855 17.141 15.805 1 96.56 87 PHE A CA 1
ATOM 682 C C . PHE A 1 87 ? -7.082 17.781 17.172 1 96.56 87 PHE A C 1
ATOM 684 O O . PHE A 1 87 ? -8.156 18.312 17.438 1 96.56 87 PHE A O 1
ATOM 691 N N . GLU A 1 88 ? -6.121 17.656 17.984 1 96.5 88 GLU A N 1
ATOM 692 C CA . GLU A 1 88 ? -6.125 18.359 19.266 1 96.5 88 GLU A CA 1
ATOM 693 C C . GLU A 1 88 ? -5.16 19.531 19.25 1 96.5 88 GLU A C 1
ATOM 695 O O . GLU A 1 88 ? -3.951 19.359 19.078 1 96.5 88 GLU A O 1
ATOM 700 N N . THR A 1 89 ? -5.703 20.656 19.516 1 94.12 89 THR A N 1
ATOM 701 C CA . THR A 1 89 ? -4.879 21.859 19.422 1 94.12 89 THR A CA 1
ATOM 702 C C . THR A 1 89 ? -4.32 22.234 20.781 1 94.12 89 THR A C 1
ATOM 704 O O . THR A 1 89 ? -4.801 21.766 21.812 1 94.12 89 THR A O 1
ATOM 707 N N . THR A 1 90 ? -3.277 23.062 20.75 1 93.62 90 THR A N 1
ATOM 708 C CA . THR A 1 90 ? -2.615 23.5 21.969 1 93.62 90 THR A CA 1
ATOM 709 C C . THR A 1 90 ? -3.541 24.391 22.797 1 93.62 90 THR A C 1
ATOM 711 O O . THR A 1 90 ? -3.365 24.531 24 1 93.62 90 THR A O 1
ATOM 714 N N . ASP A 1 91 ? -4.504 25.094 22.141 1 90.81 91 ASP A N 1
ATOM 715 C CA . ASP A 1 91 ? -5.477 25.906 22.859 1 90.81 91 ASP A CA 1
ATOM 716 C C . ASP A 1 91 ? -6.664 25.078 23.328 1 90.81 91 ASP A C 1
ATOM 718 O O . ASP A 1 91 ? -7.73 25.609 23.625 1 90.81 91 ASP A O 1
ATOM 722 N N . ASN A 1 92 ? -6.59 23.812 23.266 1 93.75 92 ASN A N 1
ATOM 723 C CA . ASN A 1 92 ? -7.496 22.828 23.859 1 93.75 92 ASN A CA 1
ATOM 724 C C . ASN A 1 92 ? -8.758 22.656 23.016 1 93.75 92 ASN A C 1
ATOM 726 O O . ASN A 1 92 ? -9.812 22.297 23.547 1 93.75 92 ASN A O 1
ATOM 730 N N . ASN A 1 93 ? -8.719 22.984 21.781 1 94.75 93 ASN A N 1
ATOM 731 C CA . ASN A 1 93 ? -9.789 22.641 20.859 1 94.75 93 ASN A CA 1
ATOM 732 C C . ASN A 1 93 ? -9.578 21.266 20.234 1 94.75 93 ASN A C 1
ATOM 734 O O . ASN A 1 93 ? -8.445 20.797 20.141 1 94.75 93 ASN A O 1
ATOM 738 N N . ILE A 1 94 ? -10.695 20.641 19.922 1 96.62 94 ILE A N 1
ATOM 739 C CA . ILE A 1 94 ? -10.648 19.359 19.234 1 96.62 94 ILE A CA 1
ATOM 740 C C . ILE A 1 94 ? -11.391 19.484 17.891 1 96.62 94 ILE A C 1
ATOM 742 O O . ILE A 1 94 ? -12.539 19.922 17.859 1 96.62 94 ILE A O 1
ATOM 746 N N . TYR A 1 95 ? -10.711 19.188 16.844 1 96.38 95 TYR A N 1
ATOM 747 C CA . TYR A 1 95 ? -11.312 19.141 15.516 1 96.38 95 TYR A CA 1
ATOM 748 C C . TYR A 1 95 ? -11.273 17.734 14.945 1 96.38 95 TYR A C 1
ATOM 750 O O . TYR A 1 95 ? -10.359 16.953 15.242 1 96.38 95 TYR A O 1
ATOM 758 N N . THR A 1 96 ? -12.273 17.406 14.164 1 97.94 96 THR A N 1
ATOM 759 C CA . THR A 1 96 ? -12.312 16.125 13.484 1 97.94 96 THR A CA 1
ATOM 760 C C . THR A 1 96 ? -12.484 16.312 11.984 1 97.94 96 THR A C 1
ATOM 762 O O . THR A 1 96 ? -13.031 17.312 11.531 1 97.94 96 THR A O 1
ATOM 765 N N . LEU A 1 97 ? -11.922 15.398 11.234 1 98.31 97 LEU A N 1
ATOM 766 C CA . LEU A 1 97 ? -12.047 15.367 9.781 1 98.31 97 LEU A CA 1
ATOM 767 C C . LEU A 1 97 ? -12.242 13.945 9.289 1 98.31 97 LEU A C 1
ATOM 769 O O . LEU A 1 97 ? -11.477 13.047 9.633 1 98.31 97 LEU A O 1
ATOM 773 N N . GLU A 1 98 ? -13.297 13.711 8.57 1 98.62 98 GLU A N 1
ATOM 774 C CA . GLU A 1 98 ? -13.555 12.438 7.91 1 98.62 98 GLU A CA 1
ATOM 775 C C . GLU A 1 98 ? -13.383 12.547 6.398 1 98.62 98 GLU A C 1
ATOM 777 O O . GLU A 1 98 ? -14.016 13.391 5.758 1 98.62 98 GLU A O 1
ATOM 782 N N . MET A 1 99 ? -12.547 11.766 5.93 1 98.19 99 MET A N 1
ATOM 783 C CA . MET A 1 99 ? -12.281 11.742 4.496 1 98.19 99 MET A CA 1
ATOM 784 C C . MET A 1 99 ? -12.82 10.461 3.863 1 98.19 99 MET A C 1
ATOM 786 O O . MET A 1 99 ? -12.609 9.367 4.387 1 98.19 99 MET A O 1
ATOM 790 N N . GLU A 1 100 ? -13.523 10.617 2.742 1 98.69 100 GLU A N 1
ATOM 791 C CA . GLU A 1 100 ? -13.977 9.5 1.914 1 98.69 100 GLU A CA 1
ATOM 792 C C . GLU A 1 100 ? -13.258 9.492 0.567 1 98.69 100 GLU A C 1
ATOM 794 O O . GLU A 1 100 ? -12.953 10.547 0.011 1 98.69 100 GLU A O 1
ATOM 799 N N . TYR A 1 101 ? -12.984 8.297 0.049 1 98.38 101 TYR A N 1
ATOM 800 C CA . TYR A 1 101 ? -12.289 8.148 -1.222 1 98.38 101 TYR A CA 1
ATOM 801 C C . TYR A 1 101 ? -12.508 6.754 -1.804 1 98.38 101 TYR A C 1
ATOM 803 O O . TYR A 1 101 ? -13.031 5.867 -1.125 1 98.38 101 TYR A O 1
ATOM 811 N N . LYS A 1 102 ? -12.141 6.613 -3.027 1 98 102 LYS A N 1
ATOM 812 C CA . LYS A 1 102 ? -12.094 5.324 -3.715 1 98 102 LYS A CA 1
ATOM 813 C C . LYS A 1 102 ? -10.648 4.871 -3.928 1 98 102 LYS A C 1
ATOM 815 O O . LYS A 1 102 ? -9.766 5.691 -4.164 1 98 102 LYS A O 1
ATOM 820 N N . THR A 1 103 ? -10.453 3.594 -3.797 1 96.06 103 THR A N 1
ATOM 821 C CA . THR A 1 103 ? -9.117 3.047 -3.977 1 96.06 103 THR A CA 1
ATOM 822 C C . THR A 1 103 ? -9.07 2.096 -5.172 1 96.06 103 THR A C 1
ATOM 824 O O . THR A 1 103 ? -10 1.315 -5.379 1 96.06 103 THR A O 1
ATOM 827 N N . THR A 1 104 ? -8.047 2.262 -5.977 1 91.75 104 THR A N 1
ATOM 828 C CA . THR A 1 104 ? -7.703 1.311 -7.027 1 91.75 104 THR A CA 1
ATOM 829 C C . THR A 1 104 ? -6.211 0.992 -6.996 1 91.75 104 THR A C 1
ATOM 831 O O . THR A 1 104 ? -5.41 1.778 -6.48 1 91.75 104 THR A O 1
ATOM 834 N N . SER A 1 105 ? -5.832 -0.166 -7.453 1 90.94 105 SER A N 1
ATOM 835 C CA . SER A 1 105 ? -4.426 -0.551 -7.41 1 90.94 105 SER A CA 1
ATOM 836 C C . SER A 1 105 ? -3.883 -0.812 -8.812 1 90.94 105 SER A C 1
ATOM 838 O O . SER A 1 105 ? -4.625 -1.243 -9.703 1 90.94 105 SER A O 1
ATOM 840 N N . ARG A 1 106 ? -2.631 -0.558 -8.898 1 88.38 106 ARG A N 1
ATOM 841 C CA . ARG A 1 106 ? -1.886 -0.918 -10.102 1 88.38 106 ARG A CA 1
ATOM 842 C C . ARG A 1 106 ? -0.535 -1.531 -9.742 1 88.38 106 ARG A C 1
ATOM 844 O O . ARG A 1 106 ? 0.034 -1.226 -8.695 1 88.38 106 ARG A O 1
ATOM 851 N N . LEU A 1 107 ? -0.155 -2.357 -10.648 1 89.5 107 LEU A N 1
ATOM 852 C CA . LEU A 1 107 ? 1.159 -2.959 -10.453 1 89.5 107 LEU A CA 1
ATOM 853 C C . LEU A 1 107 ? 2.252 -2.096 -11.07 1 89.5 107 LEU A C 1
ATOM 855 O O . LEU A 1 107 ? 2.213 -1.802 -12.273 1 89.5 107 LEU A O 1
ATOM 859 N N . ILE A 1 108 ? 3.195 -1.647 -10.234 1 87.62 108 ILE A N 1
ATOM 860 C CA . ILE A 1 108 ? 4.328 -0.897 -10.766 1 87.62 108 ILE A CA 1
ATOM 861 C C . ILE A 1 108 ? 5.191 -1.812 -11.625 1 87.62 108 ILE A C 1
ATOM 863 O O . ILE A 1 108 ? 5.465 -1.502 -12.789 1 87.62 108 ILE A O 1
ATOM 867 N N . SER A 1 109 ? 5.637 -2.881 -11.039 1 82.69 109 SER A N 1
ATOM 868 C CA . SER A 1 109 ? 6.344 -3.992 -11.664 1 82.69 109 SER A CA 1
ATOM 869 C C . SER A 1 109 ? 6.355 -5.219 -10.758 1 82.69 109 SER A C 1
ATOM 871 O O . SER A 1 109 ? 5.98 -5.137 -9.586 1 82.69 109 SER A O 1
ATOM 873 N N . PRO A 1 110 ? 6.75 -6.34 -11.258 1 78.5 110 PRO A N 1
ATOM 874 C CA . PRO A 1 110 ? 6.812 -7.531 -10.406 1 78.5 110 PRO A CA 1
ATOM 875 C C . PRO A 1 110 ? 7.758 -7.359 -9.219 1 78.5 110 PRO A C 1
ATOM 877 O O . PRO A 1 110 ? 7.496 -7.883 -8.141 1 78.5 110 PRO A O 1
ATOM 880 N N . GLU A 1 111 ? 8.75 -6.656 -9.383 1 76.12 111 GLU A N 1
ATOM 881 C CA . GLU A 1 111 ? 9.758 -6.492 -8.344 1 76.12 111 GLU A CA 1
ATOM 882 C C . GLU A 1 111 ? 9.344 -5.43 -7.328 1 76.12 111 GLU A C 1
ATOM 884 O O . GLU A 1 111 ? 9.703 -5.512 -6.152 1 76.12 111 GLU A O 1
ATOM 889 N N . CYS A 1 112 ? 8.586 -4.523 -7.82 1 84.75 112 CYS A N 1
ATOM 890 C CA . CYS A 1 112 ? 8.25 -3.391 -6.965 1 84.75 112 CYS A CA 1
ATOM 891 C C . CYS A 1 112 ? 6.93 -3.621 -6.242 1 84.75 112 CYS A C 1
ATOM 893 O O . CYS A 1 112 ? 6.73 -3.139 -5.129 1 84.75 112 CYS A O 1
ATOM 895 N N . GLY A 1 113 ? 6.035 -4.273 -6.922 1 86.69 113 GLY A N 1
ATOM 896 C CA . GLY A 1 113 ? 4.754 -4.551 -6.297 1 86.69 113 GLY A CA 1
ATOM 897 C C . GLY A 1 113 ? 3.684 -3.537 -6.656 1 86.69 113 GLY A C 1
ATOM 898 O O . GLY A 1 113 ? 3.85 -2.76 -7.602 1 86.69 113 GLY A O 1
ATOM 899 N N . PRO A 1 114 ? 2.605 -3.629 -5.938 1 89.81 114 PRO A N 1
ATOM 900 C CA . PRO A 1 114 ? 1.465 -2.773 -6.27 1 89.81 114 PRO A CA 1
ATOM 901 C C . PRO A 1 114 ? 1.571 -1.381 -5.652 1 89.81 114 PRO A C 1
ATOM 903 O O . PRO A 1 114 ? 2.234 -1.206 -4.625 1 89.81 114 PRO A O 1
ATOM 906 N N . GLU A 1 115 ? 0.894 -0.432 -6.344 1 90.44 115 GLU A N 1
ATOM 907 C CA . GLU A 1 115 ? 0.613 0.874 -5.754 1 90.44 115 GLU A CA 1
ATOM 908 C C . GLU A 1 115 ? -0.888 1.146 -5.707 1 90.44 115 GLU A C 1
ATOM 910 O O . GLU A 1 115 ? -1.657 0.543 -6.461 1 90.44 115 GLU A O 1
ATOM 915 N N . VAL A 1 116 ? -1.241 1.997 -4.801 1 93.56 116 VAL A N 1
ATOM 916 C CA . VAL A 1 116 ? -2.658 2.295 -4.613 1 93.56 116 VAL A CA 1
ATOM 917 C C . VAL A 1 116 ? -2.939 3.742 -5.012 1 93.56 116 VAL A C 1
ATOM 919 O O . VAL A 1 116 ? -2.189 4.652 -4.648 1 93.56 116 VAL A O 1
ATOM 922 N N . LEU A 1 117 ? -3.957 3.893 -5.805 1 93.62 117 LEU A N 1
ATOM 923 C CA . LEU A 1 117 ? -4.48 5.199 -6.18 1 93.62 117 LEU A CA 1
ATOM 924 C C . LEU A 1 117 ? -5.676 5.578 -5.312 1 93.62 117 LEU A C 1
ATOM 926 O O . LEU A 1 117 ? -6.602 4.781 -5.145 1 93.62 117 LEU A O 1
ATOM 930 N N . PHE A 1 118 ? -5.527 6.746 -4.824 1 96.69 118 PHE A N 1
ATOM 931 C CA . PHE A 1 118 ? -6.664 7.32 -4.121 1 96.69 118 PHE A CA 1
ATOM 932 C C . PHE A 1 118 ? -7.328 8.406 -4.961 1 96.69 118 PHE A C 1
ATOM 934 O O . PHE A 1 118 ? -6.676 9.367 -5.371 1 96.69 118 PHE A O 1
ATOM 941 N N . ARG A 1 119 ? -8.641 8.203 -5.148 1 97.25 119 ARG A N 1
ATOM 942 C CA . ARG A 1 119 ? -9.375 9.133 -6 1 97.25 119 ARG A CA 1
ATOM 943 C C . ARG A 1 119 ? -10.672 9.586 -5.336 1 97.25 119 ARG A C 1
ATOM 945 O O . ARG A 1 119 ? -11.133 8.961 -4.379 1 97.25 119 ARG A O 1
ATOM 952 N N . GLU A 1 120 ? -11.141 10.719 -5.852 1 98.38 120 GLU A N 1
ATOM 953 C CA . GLU A 1 120 ? -12.406 11.281 -5.395 1 98.38 120 GLU A CA 1
ATOM 954 C C . GLU A 1 120 ? -12.352 11.609 -3.904 1 98.38 120 GLU A C 1
ATOM 956 O O . GLU A 1 120 ? -13.312 11.352 -3.172 1 98.38 120 GLU A O 1
ATOM 961 N N . LEU A 1 121 ? -11.273 12.062 -3.49 1 98.25 121 LEU A N 1
ATOM 962 C CA . LEU A 1 121 ? -11.156 12.5 -2.102 1 98.25 121 LEU A CA 1
ATOM 963 C C . LEU A 1 121 ? -12.234 13.523 -1.766 1 98.25 121 LEU A C 1
ATOM 965 O O . LEU A 1 121 ? -12.398 14.516 -2.484 1 98.25 121 LEU A O 1
ATOM 969 N N . THR A 1 122 ? -12.938 13.305 -0.721 1 98.56 122 THR A N 1
ATOM 970 C CA . THR A 1 122 ? -14.016 14.18 -0.276 1 98.56 122 THR A CA 1
ATOM 971 C C . THR A 1 122 ? -14.055 14.258 1.247 1 98.56 122 THR A C 1
ATOM 973 O O . THR A 1 122 ? -13.922 13.234 1.927 1 98.56 122 THR A O 1
ATOM 976 N N . ALA A 1 123 ? -14.203 15.422 1.727 1 98.69 123 ALA A N 1
ATOM 977 C CA . ALA A 1 123 ? -14.477 15.578 3.154 1 98.69 123 ALA A CA 1
ATOM 978 C C . ALA A 1 123 ? -15.961 15.383 3.455 1 98.69 123 ALA A C 1
ATOM 980 O O . ALA A 1 123 ? -16.797 16.203 3.062 1 98.69 123 ALA A O 1
ATOM 981 N N . THR A 1 124 ? -16.266 14.352 4.191 1 98.56 124 THR A N 1
ATOM 982 C CA . THR A 1 124 ? -17.672 14.008 4.363 1 98.56 124 THR A CA 1
ATOM 983 C C . THR A 1 124 ? -18.172 14.477 5.727 1 98.56 124 THR A C 1
ATOM 985 O O . THR A 1 124 ? -19.391 14.617 5.926 1 98.56 124 THR A O 1
ATOM 988 N N . ASP A 1 125 ? -17.406 14.586 6.699 1 98.44 125 ASP A N 1
ATOM 989 C CA . ASP A 1 125 ? -17.75 15.078 8.031 1 98.44 125 ASP A CA 1
ATOM 990 C C . ASP A 1 125 ? -16.562 15.805 8.664 1 98.44 125 ASP A C 1
ATOM 992 O O . ASP A 1 125 ? -15.414 15.344 8.555 1 98.44 125 ASP A O 1
ATOM 996 N N . TYR A 1 126 ? -16.828 16.844 9.273 1 98.31 126 TYR A N 1
ATOM 997 C CA . TYR A 1 126 ? -15.773 17.625 9.914 1 98.31 126 TYR A CA 1
ATOM 998 C C . TYR A 1 126 ? -16.359 18.609 10.914 1 98.31 126 TYR A C 1
ATOM 1000 O O . TYR A 1 126 ? -17.531 19 10.805 1 98.31 126 TYR A O 1
ATOM 1008 N N . THR A 1 127 ? -15.523 19.062 11.898 1 97.56 127 THR A N 1
ATOM 1009 C CA . THR A 1 127 ? -15.945 20.062 12.875 1 97.56 127 THR A CA 1
ATOM 1010 C C . THR A 1 127 ? -15.25 21.391 12.625 1 97.56 127 THR A C 1
ATOM 1012 O O . THR A 1 127 ? -15.406 22.328 13.398 1 97.56 127 THR A O 1
ATOM 1015 N N . TYR A 1 128 ? -14.445 21.453 11.594 1 95.19 128 TYR A N 1
ATOM 1016 C CA . TYR A 1 128 ? -13.914 22.734 11.148 1 95.19 128 TYR A CA 1
ATOM 1017 C C . TYR A 1 128 ? -15.023 23.641 10.633 1 95.19 128 TYR A C 1
ATOM 1019 O O . TYR A 1 128 ? -16.141 23.188 10.367 1 95.19 128 TYR A O 1
ATOM 1027 N N . ASP A 1 129 ? -14.75 24.984 10.547 1 94.12 129 ASP A N 1
ATOM 1028 C CA . ASP A 1 129 ? -15.742 25.891 9.977 1 94.12 129 ASP A CA 1
ATOM 1029 C C . ASP A 1 129 ? -16.141 25.453 8.57 1 94.12 129 ASP A C 1
ATOM 1031 O O . ASP A 1 129 ? -17.328 25.391 8.25 1 94.12 129 ASP A O 1
ATOM 1035 N N . THR A 1 130 ? -15.156 25.234 7.781 1 94.62 130 THR A N 1
ATOM 1036 C CA . THR A 1 130 ? -15.352 24.672 6.453 1 94.62 130 THR A CA 1
ATOM 1037 C C . THR A 1 130 ? -14.102 23.922 5.992 1 94.62 130 THR A C 1
ATOM 1039 O O . THR A 1 130 ? -13.039 24.047 6.598 1 94.62 130 THR A O 1
ATOM 1042 N N . VAL A 1 131 ? -14.266 23.047 5.035 1 96.69 131 VAL A N 1
ATOM 1043 C CA . VAL A 1 131 ? -13.164 22.281 4.445 1 96.69 131 VAL A CA 1
ATOM 1044 C C . VAL A 1 131 ? -13.234 22.375 2.922 1 96.69 131 VAL A C 1
ATOM 1046 O O . VAL A 1 131 ? -14.297 22.203 2.328 1 96.69 131 VAL A O 1
ATOM 1049 N N . ALA A 1 132 ? -12.133 22.719 2.354 1 95.75 132 ALA A N 1
ATOM 1050 C CA . ALA A 1 132 ? -12.047 22.734 0.895 1 95.75 132 ALA A CA 1
ATOM 1051 C C . ALA A 1 132 ? -11.062 21.672 0.398 1 95.75 132 ALA A C 1
ATOM 1053 O O . ALA A 1 132 ? -9.914 21.625 0.848 1 95.75 132 ALA A O 1
ATOM 1054 N N . VAL A 1 133 ? -11.492 20.844 -0.523 1 97.44 133 VAL A N 1
ATOM 1055 C CA . VAL A 1 133 ? -10.641 19.844 -1.153 1 97.44 133 VAL A CA 1
ATOM 1056 C C . VAL A 1 133 ? -10.281 20.281 -2.57 1 97.44 133 VAL A C 1
ATOM 1058 O O . VAL A 1 133 ? -11.164 20.406 -3.428 1 97.44 133 VAL A O 1
ATOM 1061 N N . PHE A 1 134 ? -8.969 20.469 -2.797 1 94.69 134 PHE A N 1
ATOM 1062 C CA . PHE A 1 134 ? -8.508 20.984 -4.082 1 94.69 134 PHE A CA 1
ATOM 1063 C C . PHE A 1 134 ? -8.086 19.844 -5 1 94.69 134 PHE A C 1
ATOM 1065 O O . PHE A 1 134 ? -8.328 19.891 -6.207 1 94.69 134 PHE A O 1
ATOM 1072 N N . ASN A 1 135 ? -7.34 18.969 -4.484 1 94.62 135 ASN A N 1
ATOM 1073 C CA . ASN A 1 135 ? -6.887 17.797 -5.238 1 94.62 135 ASN A CA 1
ATOM 1074 C C . ASN A 1 135 ? -7.574 16.531 -4.762 1 94.62 135 ASN A C 1
ATOM 1076 O O . ASN A 1 135 ? -7.406 16.125 -3.611 1 94.62 135 ASN A O 1
ATOM 1080 N N . ARG A 1 136 ? -8.258 15.922 -5.664 1 96.69 136 ARG A N 1
ATOM 1081 C CA . ARG A 1 136 ? -9.07 14.773 -5.258 1 96.69 136 ARG A CA 1
ATOM 1082 C C . ARG A 1 136 ? -8.375 13.461 -5.621 1 96.69 136 ARG A C 1
ATOM 1084 O O . ARG A 1 136 ? -8.953 12.383 -5.457 1 96.69 136 ARG A O 1
ATOM 1091 N N . THR A 1 137 ? -7.223 13.555 -6.238 1 94.5 137 THR A N 1
ATOM 1092 C CA . THR A 1 137 ? -6.32 12.438 -6.492 1 94.5 137 THR A CA 1
ATOM 1093 C C . THR A 1 137 ? -4.938 12.711 -5.914 1 94.5 137 THR A C 1
ATOM 1095 O O . THR A 1 137 ? -4.422 13.828 -6.039 1 94.5 137 THR A O 1
ATOM 1098 N N . THR A 1 138 ? -4.359 11.711 -5.258 1 87.88 138 THR A N 1
ATOM 1099 C CA . THR A 1 138 ? -3.064 11.93 -4.621 1 87.88 138 THR A CA 1
ATOM 1100 C C . THR A 1 138 ? -1.926 11.594 -5.578 1 87.88 138 THR A C 1
ATOM 1102 O O . THR A 1 138 ? -1.192 10.625 -5.363 1 87.88 138 THR A O 1
ATOM 1105 N N . LEU A 1 139 ? -1.673 12.414 -6.453 1 86.06 139 LEU A N 1
ATOM 1106 C CA . LEU A 1 139 ? -0.586 12.266 -7.414 1 86.06 139 LEU A CA 1
ATOM 1107 C C . LEU A 1 139 ? 0.739 12.719 -6.812 1 86.06 139 LEU A C 1
ATOM 1109 O O . LEU A 1 139 ? 0.784 13.703 -6.074 1 86.06 139 LEU A O 1
ATOM 1113 N N . ARG A 1 140 ? 1.721 11.82 -7.059 1 82.06 140 ARG A N 1
ATOM 1114 C CA . ARG A 1 140 ? 3.055 12.242 -6.652 1 82.06 140 ARG A CA 1
ATOM 1115 C C . ARG A 1 140 ? 3.58 13.344 -7.57 1 82.06 140 ARG A C 1
ATOM 1117 O O . ARG A 1 140 ? 3.613 13.18 -8.789 1 82.06 140 ARG A O 1
ATOM 1124 N N . ARG A 1 141 ? 3.549 14.453 -7.023 1 67 141 ARG A N 1
ATOM 1125 C CA . ARG A 1 141 ? 4.148 15.547 -7.785 1 67 141 ARG A CA 1
ATOM 1126 C C . ARG A 1 141 ? 5.645 15.648 -7.504 1 67 141 ARG A C 1
ATOM 1128 O O . ARG A 1 141 ? 6.145 15.062 -6.539 1 67 141 ARG A O 1
ATOM 1135 N N . THR A 1 142 ? 6.453 16.016 -8.359 1 55.69 142 THR A N 1
ATOM 1136 C CA . THR A 1 142 ? 7.902 16.062 -8.484 1 55.69 142 THR A CA 1
ATOM 1137 C C . THR A 1 142 ? 8.562 16.203 -7.117 1 55.69 142 THR A C 1
ATOM 1139 O O . THR A 1 142 ? 9.68 15.727 -6.91 1 55.69 142 THR A O 1
ATOM 1142 N N . THR A 1 143 ? 8.039 16.984 -6.141 1 54.78 143 THR A N 1
ATOM 1143 C CA . THR A 1 143 ? 8.875 17.219 -4.969 1 54.78 143 THR A CA 1
ATOM 1144 C C . THR A 1 143 ? 8.445 16.344 -3.805 1 54.78 143 THR A C 1
ATOM 1146 O O . THR A 1 143 ? 7.246 16.125 -3.592 1 54.78 143 THR A O 1
ATOM 1149 N N . ASN A 1 144 ? 9.258 15.406 -3.367 1 53.06 144 ASN A N 1
ATOM 1150 C CA . ASN A 1 144 ? 9 14.555 -2.209 1 53.06 144 ASN A CA 1
ATOM 1151 C C . ASN A 1 144 ? 8.984 15.367 -0.914 1 53.06 144 ASN A C 1
ATOM 1153 O O . ASN A 1 144 ? 8.727 14.82 0.16 1 53.06 144 ASN A O 1
ATOM 1157 N N . ASP A 1 145 ? 9.445 16.609 -1.076 1 59.03 145 ASP A N 1
ATOM 1158 C CA . ASP A 1 145 ? 9.484 17.406 0.15 1 59.03 145 ASP A CA 1
ATOM 1159 C C . ASP A 1 145 ? 8.102 17.938 0.505 1 59.03 145 ASP A C 1
ATOM 1161 O O . ASP A 1 145 ? 7.527 18.734 -0.241 1 59.03 145 ASP A O 1
ATOM 1165 N N . ILE A 1 146 ? 7.531 17.375 1.615 1 61.5 146 ILE A N 1
ATOM 1166 C CA . ILE A 1 146 ? 6.211 17.719 2.133 1 61.5 146 ILE A CA 1
ATOM 1167 C C . ILE A 1 146 ? 6.113 19.219 2.332 1 61.5 146 ILE A C 1
ATOM 1169 O O . ILE A 1 146 ? 5.055 19.812 2.105 1 61.5 146 ILE A O 1
ATOM 1173 N N . SER A 1 147 ? 7.176 19.781 2.727 1 63.22 147 SER A N 1
ATOM 1174 C CA . SER A 1 147 ? 7.145 21.203 3.037 1 63.22 147 SER A CA 1
ATOM 1175 C C . SER A 1 147 ? 6.832 22.047 1.798 1 63.22 147 SER A C 1
ATOM 1177 O O . SER A 1 147 ? 6.223 23.109 1.896 1 63.22 147 SER A O 1
ATOM 1179 N N . THR A 1 148 ? 7.105 21.469 0.68 1 68.25 148 THR A N 1
ATOM 1180 C CA . THR A 1 148 ? 6.906 22.25 -0.533 1 68.25 148 THR A CA 1
ATOM 1181 C C . THR A 1 148 ? 5.738 21.703 -1.35 1 68.25 148 THR A C 1
ATOM 1183 O O . THR A 1 148 ? 5.34 22.297 -2.352 1 68.25 148 THR A O 1
ATOM 1186 N N . ALA A 1 149 ? 5.227 20.641 -0.824 1 74.88 149 ALA A N 1
ATOM 1187 C CA . ALA A 1 149 ? 4.117 20.062 -1.564 1 74.88 149 ALA A CA 1
ATOM 1188 C C . ALA A 1 149 ? 2.852 20.906 -1.42 1 74.88 149 ALA A C 1
ATOM 1190 O O . ALA A 1 149 ? 2.566 21.422 -0.339 1 74.88 149 ALA A O 1
ATOM 1191 N N . PRO A 1 150 ? 2.225 21.141 -2.562 1 81.19 150 PRO A N 1
ATOM 1192 C CA . PRO A 1 150 ? 0.948 21.859 -2.439 1 81.19 150 PRO A CA 1
ATOM 1193 C C . PRO A 1 150 ? -0.07 21.094 -1.594 1 81.19 150 PRO A C 1
ATOM 1195 O O . PRO A 1 150 ? -0.066 19.859 -1.579 1 81.19 150 PRO A O 1
ATOM 1198 N N . ALA A 1 151 ? -0.854 21.875 -0.865 1 90.5 151 ALA A N 1
ATOM 1199 C CA . ALA A 1 151 ? -1.902 21.266 -0.052 1 90.5 151 ALA A CA 1
ATOM 1200 C C . ALA A 1 151 ? -3.008 20.672 -0.928 1 90.5 151 ALA A C 1
ATOM 1202 O O . ALA A 1 151 ? -3.383 21.281 -1.94 1 90.5 151 ALA A O 1
ATOM 1203 N N . ASP A 1 152 ? -3.475 19.547 -0.521 1 94.44 152 ASP A N 1
ATOM 1204 C CA . ASP A 1 152 ? -4.625 18.938 -1.176 1 94.44 152 ASP A CA 1
ATOM 1205 C C . ASP A 1 152 ? -5.934 19.438 -0.565 1 94.44 152 ASP A C 1
ATOM 1207 O O . ASP A 1 152 ? -6.969 19.453 -1.235 1 94.44 152 ASP A O 1
ATOM 1211 N N . ILE A 1 153 ? -5.828 19.797 0.688 1 95.62 153 ILE A N 1
ATOM 1212 C CA . ILE A 1 153 ? -6.973 20.156 1.521 1 95.62 153 ILE A CA 1
ATOM 1213 C C . ILE A 1 153 ? -6.656 21.406 2.324 1 95.62 153 ILE A C 1
ATOM 1215 O O . ILE A 1 153 ? -5.535 21.578 2.812 1 95.62 153 ILE A O 1
ATOM 1219 N N . ARG A 1 154 ? -7.699 22.25 2.473 1 94.38 154 ARG A N 1
ATOM 1220 C CA . ARG A 1 154 ? -7.586 23.391 3.375 1 94.38 154 ARG A CA 1
ATOM 1221 C C . ARG A 1 154 ? -8.633 23.312 4.477 1 94.38 154 ARG A C 1
ATOM 1223 O O . ARG A 1 154 ? -9.82 23.141 4.203 1 94.38 154 ARG A O 1
ATOM 1230 N N . LEU A 1 155 ? -8.133 23.438 5.641 1 95.44 155 LEU A N 1
ATOM 1231 C CA . LEU A 1 155 ? -8.977 23.438 6.832 1 95.44 155 LEU A CA 1
ATOM 1232 C C . LEU A 1 155 ? -9.125 24.844 7.391 1 95.44 155 LEU A C 1
ATOM 1234 O O . LEU A 1 155 ? -8.133 25.484 7.746 1 95.44 155 LEU A O 1
ATOM 1238 N N . PHE A 1 156 ? -10.375 25.281 7.492 1 93.12 156 PHE A N 1
ATOM 1239 C CA . PHE A 1 156 ? -10.641 26.656 7.938 1 93.12 156 PHE A CA 1
ATOM 1240 C C . PHE A 1 156 ? -11.078 26.672 9.398 1 93.12 156 PHE A C 1
ATOM 1242 O O . PHE A 1 156 ? -11.984 25.938 9.789 1 93.12 156 PHE A O 1
ATOM 1249 N N . VAL A 1 157 ? -10.375 27.406 10.102 1 89.25 157 VAL A N 1
ATOM 1250 C CA . VAL A 1 157 ? -10.664 27.547 11.523 1 89.25 157 VAL A CA 1
ATOM 1251 C C . VAL A 1 157 ? -10.953 29.016 11.844 1 89.25 157 VAL A C 1
ATOM 1253 O O . VAL A 1 157 ? -10.25 29.906 11.367 1 89.25 157 VAL A O 1
ATOM 1256 N N . SER A 1 158 ? -12.156 29.25 12.492 1 79.75 158 SER A N 1
ATOM 1257 C CA . SER A 1 158 ? -12.438 30.609 12.945 1 79.75 158 SER A CA 1
ATOM 1258 C C . SER A 1 158 ? -11.836 30.859 14.32 1 79.75 158 SER A C 1
ATOM 1260 O O . SER A 1 158 ? -11.805 29.969 15.172 1 79.75 158 SER A O 1
ATOM 1262 N N . SER A 1 159 ? -10.789 31.469 14.477 1 63.91 159 SER A N 1
ATOM 1263 C CA . SER A 1 159 ? -10.273 31.812 15.805 1 63.91 159 SER A CA 1
ATOM 1264 C C . SER A 1 159 ? -11.359 32.438 16.672 1 63.91 159 SER A C 1
ATOM 1266 O O . SER A 1 159 ? -12.164 33.25 16.172 1 63.91 159 SER A O 1
ATOM 1268 N N . ASN A 1 160 ? -11.773 31.719 17.688 1 50.62 160 ASN A N 1
ATOM 1269 C CA . ASN A 1 160 ? -12.547 32.469 18.672 1 50.62 160 ASN A CA 1
ATOM 1270 C C . ASN A 1 160 ? -11.742 33.656 19.234 1 50.62 160 ASN A C 1
ATOM 1272 O O . ASN A 1 160 ? -10.516 33.594 19.312 1 50.62 160 ASN A O 1
ATOM 1276 N N . MET B 1 1 ? 54.5 19.266 -5.586 1 44.5 1 MET B N 1
ATOM 1277 C CA . MET B 1 1 ? 53.188 19.359 -4.996 1 44.5 1 MET B CA 1
ATOM 1278 C C . MET B 1 1 ? 53.125 18.688 -3.627 1 44.5 1 MET B C 1
ATOM 1280 O O . MET B 1 1 ? 53.406 17.5 -3.506 1 44.5 1 MET B O 1
ATOM 1284 N N . SER B 1 2 ? 53.406 19.547 -2.535 1 56.34 2 SER B N 1
ATOM 1285 C CA . SER B 1 2 ? 53.781 19.188 -1.171 1 56.34 2 SER B CA 1
ATOM 1286 C C . SER B 1 2 ? 52.719 18.328 -0.512 1 56.34 2 SER B C 1
ATOM 1288 O O . SER B 1 2 ? 51.531 18.359 -0.904 1 56.34 2 SER B O 1
ATOM 1290 N N . LYS B 1 3 ? 53.25 17.422 0.276 1 61.25 3 LYS B N 1
ATOM 1291 C CA . LYS B 1 3 ? 52.531 16.453 1.109 1 61.25 3 LYS B CA 1
ATOM 1292 C C . LYS B 1 3 ? 51.375 17.094 1.837 1 61.25 3 LYS B C 1
ATOM 1294 O O . LYS B 1 3 ? 50.344 16.438 2.072 1 61.25 3 LYS B O 1
ATOM 1299 N N . LYS B 1 4 ? 51.438 18.344 2.139 1 65.06 4 LYS B N 1
ATOM 1300 C CA . LYS B 1 4 ? 50.438 19.047 2.914 1 65.06 4 LYS B CA 1
ATOM 1301 C C . LYS B 1 4 ? 49.125 19.203 2.115 1 65.06 4 LYS B C 1
ATOM 1303 O O . LYS B 1 4 ? 48.031 19.062 2.662 1 65.06 4 LYS B O 1
ATOM 1308 N N . TYR B 1 5 ? 49.312 19.422 0.769 1 65.31 5 TYR B N 1
ATOM 1309 C CA . TYR B 1 5 ? 48.156 19.609 -0.078 1 65.31 5 TYR B CA 1
ATOM 1310 C C . TYR B 1 5 ? 47.406 18.297 -0.284 1 65.31 5 TYR B C 1
ATOM 1312 O O . TYR B 1 5 ? 46.188 18.281 -0.489 1 65.31 5 TYR B O 1
ATOM 1320 N N . PHE B 1 6 ? 48.125 17.297 -0.106 1 61.59 6 PHE B N 1
ATOM 1321 C CA . PHE B 1 6 ? 47.531 15.969 -0.245 1 61.59 6 PHE B CA 1
ATOM 1322 C C . PHE B 1 6 ? 46.594 15.664 0.932 1 61.59 6 PHE B C 1
ATOM 1324 O O . PHE B 1 6 ? 45.5 15.125 0.748 1 61.59 6 PHE B O 1
ATOM 1331 N N . PHE B 1 7 ? 47.031 16.031 2.156 1 63.41 7 PHE B N 1
ATOM 1332 C CA . PHE B 1 7 ? 46.25 15.789 3.355 1 63.41 7 PHE B CA 1
ATOM 1333 C C . PHE B 1 7 ? 44.969 16.641 3.355 1 63.41 7 PHE B C 1
ATOM 1335 O O . PHE B 1 7 ? 43.906 16.172 3.764 1 63.41 7 PHE B O 1
ATOM 1342 N N . VAL B 1 8 ? 45.125 17.781 2.803 1 69.12 8 VAL B N 1
ATOM 1343 C CA . VAL B 1 8 ? 43.969 18.688 2.77 1 69.12 8 VAL B CA 1
ATOM 1344 C C . VAL B 1 8 ? 42.969 18.219 1.721 1 69.12 8 VAL B C 1
ATOM 1346 O O . VAL B 1 8 ? 41.781 18.25 1.95 1 69.12 8 VAL B O 1
ATOM 1349 N N . PHE B 1 9 ? 43.469 17.781 0.603 1 68.25 9 PHE B N 1
ATOM 1350 C CA . PHE B 1 9 ? 42.594 17.25 -0.439 1 68.25 9 PHE B CA 1
ATOM 1351 C C . PHE B 1 9 ? 41.906 15.984 0.034 1 68.25 9 PHE B C 1
ATOM 1353 O O . PHE B 1 9 ? 40.688 15.797 -0.222 1 68.25 9 PHE B O 1
ATOM 1360 N N . ALA B 1 10 ? 42.625 15.203 0.73 1 67.56 10 ALA B N 1
ATOM 1361 C CA . ALA B 1 10 ? 42.031 13.969 1.28 1 67.56 10 ALA B CA 1
ATOM 1362 C C . ALA B 1 10 ? 41 14.281 2.34 1 67.56 10 ALA B C 1
ATOM 1364 O O . ALA B 1 10 ? 39.969 13.617 2.4 1 67.56 10 ALA B O 1
ATOM 1365 N N . ALA B 1 11 ? 41.219 15.289 3.109 1 68.44 11 ALA B N 1
ATOM 1366 C CA . ALA B 1 11 ? 40.281 15.695 4.152 1 68.44 11 ALA B CA 1
ATOM 1367 C C . ALA B 1 11 ? 39 16.281 3.545 1 68.44 11 ALA B C 1
ATOM 1369 O O . ALA B 1 11 ? 37.906 16.062 4.055 1 68.44 11 ALA B O 1
ATOM 1370 N N . PHE B 1 12 ? 39.094 17 2.451 1 64.94 12 PHE B N 1
ATOM 1371 C CA . PHE B 1 12 ? 37.969 17.609 1.755 1 64.94 12 PHE B CA 1
ATOM 1372 C C . PHE B 1 12 ? 37.094 16.531 1.145 1 64.94 12 PHE B C 1
ATOM 1374 O O . PHE B 1 12 ? 35.844 16.656 1.145 1 64.94 12 PHE B O 1
ATOM 1381 N N . LEU B 1 13 ? 37.656 15.492 0.638 1 58.97 13 LEU B N 1
ATOM 1382 C CA . LEU B 1 13 ? 36.906 14.391 0.067 1 58.97 13 LEU B CA 1
ATOM 1383 C C . LEU B 1 13 ? 36.062 13.703 1.138 1 58.97 13 LEU B C 1
ATOM 1385 O O . LEU B 1 13 ? 34.969 13.203 0.853 1 58.97 13 LEU B O 1
ATOM 1389 N N . LEU B 1 14 ? 36.469 13.758 2.402 1 57.84 14 LEU B N 1
ATOM 1390 C CA . LEU B 1 14 ? 35.781 13.07 3.477 1 57.84 14 LEU B CA 1
ATOM 1391 C C . LEU B 1 14 ? 34.531 13.859 3.898 1 57.84 14 LEU B C 1
ATOM 1393 O O . LEU B 1 14 ? 33.531 13.266 4.289 1 57.84 14 LEU B O 1
ATOM 1397 N N . ILE B 1 15 ? 34.469 15.141 3.805 1 58.47 15 ILE B N 1
ATOM 1398 C CA . ILE B 1 15 ? 33.344 15.953 4.273 1 58.47 15 ILE B CA 1
ATOM 1399 C C . ILE B 1 15 ? 32.219 15.898 3.268 1 58.47 15 ILE B C 1
ATOM 1401 O O . ILE B 1 15 ? 31.031 16.031 3.639 1 58.47 15 ILE B O 1
ATOM 1405 N N . ALA B 1 16 ? 32.438 15.625 2.021 1 51.41 16 ALA B N 1
ATOM 1406 C CA . ALA B 1 16 ? 31.406 15.656 0.996 1 51.41 16 ALA B CA 1
ATOM 1407 C C . ALA B 1 16 ? 30.453 14.469 1.139 1 51.41 16 ALA B C 1
ATOM 1409 O O . ALA B 1 16 ? 29.391 14.453 0.528 1 51.41 16 ALA B O 1
ATOM 1410 N N . THR B 1 17 ? 30.812 13.461 1.913 1 49 17 THR B N 1
ATOM 1411 C CA . THR B 1 17 ? 29.953 12.273 1.951 1 49 17 THR B CA 1
ATOM 1412 C C . THR B 1 17 ? 28.906 12.406 3.045 1 49 17 THR B C 1
ATOM 1414 O O . THR B 1 17 ? 28.156 11.461 3.314 1 49 17 THR B O 1
ATOM 1417 N N . SER B 1 18 ? 28.922 13.484 3.801 1 45.09 18 SER B N 1
ATOM 1418 C CA . SER B 1 18 ? 28.047 13.453 4.969 1 45.09 18 SER B CA 1
ATOM 1419 C C . SER B 1 18 ? 26.609 13.781 4.586 1 45.09 18 SER B C 1
ATOM 1421 O O . SER B 1 18 ? 25.766 14.039 5.457 1 45.09 18 SER B O 1
ATOM 1423 N N . GLY B 1 19 ? 26.359 14.055 3.414 1 43.72 19 GLY B N 1
ATOM 1424 C CA . GLY B 1 19 ? 25.016 14.562 3.209 1 43.72 19 GLY B CA 1
ATOM 1425 C C . GLY B 1 19 ? 23.953 13.477 3.186 1 43.72 19 GLY B C 1
ATOM 1426 O O . GLY B 1 19 ? 22.922 13.617 2.529 1 43.72 19 GLY B O 1
ATOM 1427 N N . CYS B 1 20 ? 24.328 12.273 3.629 1 44.97 20 CYS B N 1
ATOM 1428 C CA . CYS B 1 20 ? 23.219 11.336 3.486 1 44.97 20 CYS B CA 1
ATOM 1429 C C . CYS B 1 20 ? 22.078 11.703 4.406 1 44.97 20 CYS B C 1
ATOM 1431 O O . CYS B 1 20 ? 22.266 11.938 5.602 1 44.97 20 CYS B O 1
ATOM 1433 N N . ASP B 1 21 ? 21.125 12.492 4.176 1 46.97 21 ASP B N 1
ATOM 1434 C CA . ASP B 1 21 ? 19.891 12.648 4.945 1 46.97 21 ASP B CA 1
ATOM 1435 C C . ASP B 1 21 ? 19.578 11.383 5.75 1 46.97 21 ASP B C 1
ATOM 1437 O O . ASP B 1 21 ? 19.781 10.273 5.273 1 46.97 21 ASP B O 1
ATOM 1441 N N . PRO B 1 22 ? 19.625 11.539 7.117 1 47.16 22 PRO B N 1
ATOM 1442 C CA . PRO B 1 22 ? 19.219 10.32 7.816 1 47.16 22 PRO B CA 1
ATOM 1443 C C . PRO B 1 22 ? 18.047 9.609 7.133 1 47.16 22 PRO B C 1
ATOM 1445 O O . PRO B 1 22 ? 17 10.227 6.883 1 47.16 22 PRO B O 1
ATOM 1448 N N . GLN B 1 23 ? 18.406 8.875 6.199 1 53.88 23 GLN B N 1
ATOM 1449 C CA . GLN B 1 23 ? 17.406 8.117 5.438 1 53.88 23 GLN B CA 1
ATOM 1450 C C . GLN B 1 23 ? 16.406 7.434 6.367 1 53.88 23 GLN B C 1
ATOM 1452 O O . GLN B 1 23 ? 16.797 6.684 7.266 1 53.88 23 GLN B O 1
ATOM 1457 N N . VAL B 1 24 ? 15.344 8.266 6.75 1 60.97 24 VAL B N 1
ATOM 1458 C CA . VAL B 1 24 ? 14.273 7.547 7.438 1 60.97 24 VAL B CA 1
ATOM 1459 C C . VAL B 1 24 ? 14.156 6.133 6.871 1 60.97 24 VAL B C 1
ATOM 1461 O O . VAL B 1 24 ? 14.039 5.953 5.66 1 60.97 24 VAL B O 1
ATOM 1464 N N . ASN B 1 25 ? 14.594 5.211 7.668 1 72.19 25 ASN B N 1
ATOM 1465 C CA . ASN B 1 25 ? 14.484 3.814 7.262 1 72.19 25 ASN B CA 1
ATOM 1466 C C . ASN B 1 25 ? 13.07 3.273 7.496 1 72.19 25 ASN B C 1
ATOM 1468 O O . ASN B 1 25 ? 12.633 3.156 8.641 1 72.19 25 ASN B O 1
ATOM 1472 N N . CYS B 1 26 ? 12.305 3.254 6.531 1 80.5 26 CYS B N 1
ATOM 1473 C CA . CYS B 1 26 ? 10.977 2.654 6.617 1 80.5 26 CYS B CA 1
ATOM 1474 C C . CYS B 1 26 ? 11.047 1.145 6.426 1 80.5 26 CYS B C 1
ATOM 1476 O O . CYS B 1 26 ? 11.445 0.667 5.363 1 80.5 26 CYS B O 1
ATOM 1478 N N . TYR B 1 27 ? 10.914 0.414 7.578 1 82.31 27 TYR B N 1
ATOM 1479 C CA . TYR B 1 27 ? 10.914 -1.044 7.543 1 82.31 27 TYR B CA 1
ATOM 1480 C C . TYR B 1 27 ? 9.5 -1.595 7.617 1 82.31 27 TYR B C 1
ATOM 1482 O O . TYR B 1 27 ? 8.766 -1.311 8.57 1 82.31 27 TYR B O 1
ATOM 1490 N N . SER B 1 28 ? 9.195 -2.305 6.551 1 86.88 28 SER B N 1
ATOM 1491 C CA . SER B 1 28 ? 7.902 -2.98 6.566 1 86.88 28 SER B CA 1
ATOM 1492 C C . SER B 1 28 ? 8.016 -4.375 7.172 1 86.88 28 SER B C 1
ATOM 1494 O O . SER B 1 28 ? 8.977 -5.102 6.895 1 86.88 28 SER B O 1
ATOM 1496 N N . GLU B 1 29 ? 7.113 -4.773 8.008 1 88.44 29 GLU B N 1
ATOM 1497 C CA . GLU B 1 29 ? 7.066 -6.105 8.609 1 88.44 29 GLU B CA 1
ATOM 1498 C C . GLU B 1 29 ? 6.316 -7.086 7.711 1 88.44 29 GLU B C 1
ATOM 1500 O O . GLU B 1 29 ? 6.406 -8.305 7.902 1 88.44 29 GLU B O 1
ATOM 1505 N N . TYR B 1 30 ? 5.676 -6.555 6.75 1 90.5 30 TYR B N 1
ATOM 1506 C CA . TYR B 1 30 ? 4.832 -7.391 5.906 1 90.5 30 TYR B CA 1
ATOM 1507 C C . TYR B 1 30 ? 5.176 -7.203 4.434 1 90.5 30 TYR B C 1
ATOM 1509 O O . TYR B 1 30 ? 5.77 -6.191 4.051 1 90.5 30 TYR B O 1
ATOM 1517 N N . ARG B 1 31 ? 4.773 -8.25 3.654 1 90.44 31 ARG B N 1
ATOM 1518 C CA . ARG B 1 31 ? 4.977 -8.211 2.211 1 90.44 31 ARG B CA 1
ATOM 1519 C C . ARG B 1 31 ? 3.658 -7.988 1.477 1 90.44 31 ARG B C 1
ATOM 1521 O O . ARG B 1 31 ? 2.596 -8.375 1.967 1 90.44 31 ARG B O 1
ATOM 1528 N N . ASP B 1 32 ? 3.805 -7.484 0.33 1 92.25 32 ASP B N 1
ATOM 1529 C CA . ASP B 1 32 ? 2.633 -7.262 -0.511 1 92.25 32 ASP B CA 1
ATOM 1530 C C . ASP B 1 32 ? 2.545 -8.312 -1.618 1 92.25 32 ASP B C 1
ATOM 1532 O O . ASP B 1 32 ? 1.973 -8.055 -2.68 1 92.25 32 ASP B O 1
ATOM 1536 N N . PHE B 1 33 ? 3.184 -9.422 -1.38 1 93.19 33 PHE B N 1
ATOM 1537 C CA . PHE B 1 33 ? 3.182 -10.531 -2.326 1 93.19 33 PHE B CA 1
ATOM 1538 C C . PHE B 1 33 ? 3.209 -11.867 -1.594 1 93.19 33 PHE B C 1
ATOM 1540 O O . PHE B 1 33 ? 3.559 -11.93 -0.414 1 93.19 33 PHE B O 1
ATOM 1547 N N . ALA B 1 34 ? 2.846 -12.898 -2.262 1 93.75 34 ALA B N 1
ATOM 1548 C CA . ALA B 1 34 ? 3.057 -14.289 -1.872 1 93.75 34 ALA B CA 1
ATOM 1549 C C . ALA B 1 34 ? 4.062 -14.969 -2.795 1 93.75 34 ALA B C 1
ATOM 1551 O O . ALA B 1 34 ? 4.234 -14.562 -3.947 1 93.75 34 ALA B O 1
ATOM 1552 N N . VAL B 1 35 ? 4.73 -15.93 -2.275 1 92.75 35 VAL B N 1
ATOM 1553 C CA . VAL B 1 35 ? 5.672 -16.703 -3.078 1 92.75 35 VAL B CA 1
ATOM 1554 C C . VAL B 1 35 ? 5.094 -18.094 -3.365 1 92.75 35 VAL B C 1
ATOM 1556 O O . VAL B 1 35 ? 4.711 -18.812 -2.443 1 92.75 35 VAL B O 1
ATOM 1559 N N . ALA B 1 36 ? 5.051 -18.422 -4.625 1 93.88 36 ALA B N 1
ATOM 1560 C CA . ALA B 1 36 ? 4.551 -19.734 -5.027 1 93.88 36 ALA B CA 1
ATOM 1561 C C . ALA B 1 36 ? 5.672 -20.594 -5.602 1 93.88 36 ALA B C 1
ATOM 1563 O O . ALA B 1 36 ? 6.5 -20.109 -6.379 1 93.88 36 ALA B O 1
ATOM 1564 N N . SER B 1 37 ? 5.664 -21.812 -5.203 1 93.06 37 SER B N 1
ATOM 1565 C CA . SER B 1 37 ? 6.547 -22.812 -5.797 1 93.06 37 SER B CA 1
ATOM 1566 C C . SER B 1 37 ? 5.754 -23.875 -6.551 1 93.06 37 SER B C 1
ATOM 1568 O O . SER B 1 37 ? 4.527 -23.938 -6.434 1 93.06 37 SER B O 1
ATOM 1570 N N . PHE B 1 38 ? 6.512 -24.641 -7.277 1 92.75 38 PHE B N 1
ATOM 1571 C CA . PHE B 1 38 ? 5.883 -25.672 -8.094 1 92.75 38 PHE B CA 1
ATOM 1572 C C . PHE B 1 38 ? 6.324 -27.062 -7.652 1 92.75 38 PHE B C 1
ATOM 1574 O O . PHE B 1 38 ? 7.48 -27.25 -7.262 1 92.75 38 PHE B O 1
ATOM 1581 N N . ASN B 1 39 ? 5.457 -27.906 -7.609 1 89.5 39 ASN B N 1
ATOM 1582 C CA . ASN B 1 39 ? 5.715 -29.328 -7.453 1 89.5 39 ASN B CA 1
ATOM 1583 C C . ASN B 1 39 ? 5.219 -30.125 -8.656 1 89.5 39 ASN B C 1
ATOM 1585 O O . ASN B 1 39 ? 4.012 -30.25 -8.883 1 89.5 39 ASN B O 1
ATOM 1589 N N . ILE B 1 40 ? 6.238 -30.531 -9.359 1 82.19 40 ILE B N 1
ATOM 1590 C CA . ILE B 1 40 ? 5.906 -31.266 -10.57 1 82.19 40 ILE B CA 1
ATOM 1591 C C . ILE B 1 40 ? 6.07 -32.781 -10.32 1 82.19 40 ILE B C 1
ATOM 1593 O O . ILE B 1 40 ? 7.129 -33.219 -9.875 1 82.19 40 ILE B O 1
ATOM 1597 N N . ASN B 1 41 ? 5.059 -33.562 -10.766 1 73 41 ASN B N 1
ATOM 1598 C CA . ASN B 1 41 ? 5.066 -35.031 -10.688 1 73 41 ASN B CA 1
ATOM 1599 C C . ASN B 1 41 ? 5.559 -35.5 -9.328 1 73 41 ASN B C 1
ATOM 1601 O O . ASN B 1 41 ? 6.328 -36.469 -9.25 1 73 41 ASN B O 1
ATOM 1605 N N . ASN B 1 42 ? 5.191 -34.812 -8.242 1 63.75 42 ASN B N 1
ATOM 1606 C CA . ASN B 1 42 ? 5.527 -35.188 -6.871 1 63.75 42 ASN B CA 1
ATOM 1607 C C . ASN B 1 42 ? 7.035 -35.219 -6.648 1 63.75 42 ASN B C 1
ATOM 1609 O O . ASN B 1 42 ? 7.547 -36.062 -5.91 1 63.75 42 ASN B O 1
ATOM 1613 N N . SER B 1 43 ? 7.715 -34.5 -7.578 1 61.94 43 SER B N 1
ATOM 1614 C CA . SER B 1 43 ? 9.156 -34.375 -7.363 1 61.94 43 SER B CA 1
ATOM 1615 C C . SER B 1 43 ? 9.5 -33.156 -6.531 1 61.94 43 SER B C 1
ATOM 1617 O O . SER B 1 43 ? 8.727 -32.219 -6.469 1 61.94 43 SER B O 1
ATOM 1619 N N . ASP B 1 44 ? 10.562 -33.219 -5.637 1 55.72 44 ASP B N 1
ATOM 1620 C CA . ASP B 1 44 ? 10.977 -32.188 -4.711 1 55.72 44 ASP B CA 1
ATOM 1621 C C . ASP B 1 44 ? 11.297 -30.891 -5.457 1 55.72 44 ASP B C 1
ATOM 1623 O O . ASP B 1 44 ? 11.109 -29.797 -4.922 1 55.72 44 ASP B O 1
ATOM 1627 N N . SER B 1 45 ? 12.266 -30.922 -6.555 1 55.97 45 SER B N 1
ATOM 1628 C CA . SER B 1 45 ? 12.742 -29.688 -7.16 1 55.97 45 SER B CA 1
ATOM 1629 C C . SER B 1 45 ? 11.844 -29.266 -8.32 1 55.97 45 SER B C 1
ATOM 1631 O O . SER B 1 45 ? 11.547 -30.078 -9.203 1 55.97 45 SER B O 1
ATOM 1633 N N . SER B 1 46 ? 10.789 -28.547 -8.422 1 78.31 46 SER B N 1
ATOM 1634 C CA . SER B 1 46 ? 10.188 -28.547 -9.758 1 78.31 46 SER B CA 1
ATOM 1635 C C . SER B 1 46 ? 10.133 -27.141 -10.336 1 78.31 46 SER B C 1
ATOM 1637 O O . SER B 1 46 ? 9.836 -26.172 -9.625 1 78.31 46 SER B O 1
ATOM 1639 N N . SER B 1 47 ? 11.078 -26.969 -11.352 1 86.38 47 SER B N 1
ATOM 1640 C CA . SER B 1 47 ? 10.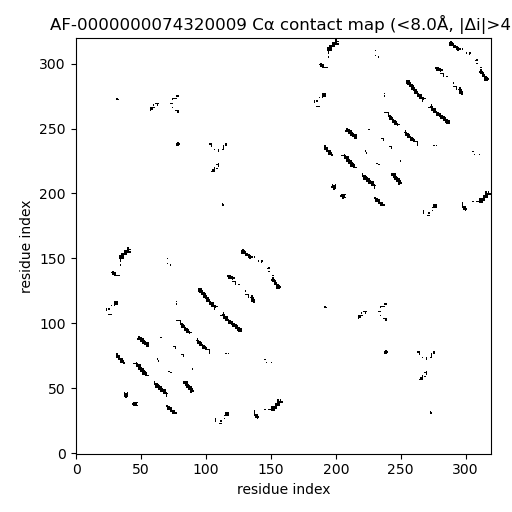984 -25.781 -12.203 1 86.38 47 SER B CA 1
ATOM 1641 C C . SER B 1 47 ? 9.906 -25.953 -13.266 1 86.38 47 SER B C 1
ATOM 1643 O O . SER B 1 47 ? 9.633 -27.062 -13.727 1 86.38 47 SER B O 1
ATOM 1645 N N . LEU B 1 48 ? 9.266 -24.969 -13.469 1 89.62 48 LEU B N 1
ATOM 1646 C CA . LEU B 1 48 ? 8.219 -24.922 -14.484 1 89.62 48 LEU B CA 1
ATOM 1647 C C . LEU B 1 48 ? 8.539 -23.875 -15.547 1 89.62 48 LEU B C 1
ATOM 1649 O O . LEU B 1 48 ? 8.93 -22.75 -15.219 1 89.62 48 LEU B O 1
ATOM 1653 N N . GLY B 1 49 ? 8.492 -24.359 -16.844 1 92.06 49 GLY B N 1
ATOM 1654 C CA . GLY B 1 49 ? 8.617 -23.391 -17.922 1 92.06 49 GLY B CA 1
ATOM 1655 C C . GLY B 1 49 ? 7.379 -22.516 -18.094 1 92.06 49 GLY B C 1
ATOM 1656 O O . GLY B 1 49 ? 6.289 -23.031 -18.359 1 92.06 49 GLY B O 1
ATOM 1657 N N . LEU B 1 50 ? 7.625 -21.219 -17.969 1 94.81 50 LEU B N 1
ATOM 1658 C CA . LEU B 1 50 ? 6.516 -20.281 -18.078 1 94.81 50 LEU B CA 1
ATOM 1659 C C . LEU B 1 50 ? 6.703 -19.359 -19.266 1 94.81 50 LEU B C 1
ATOM 1661 O O . LEU B 1 50 ? 7.73 -18.672 -19.375 1 94.81 50 LEU B O 1
ATOM 1665 N N . ARG B 1 51 ? 5.695 -19.406 -20.141 1 96.19 51 ARG B N 1
ATOM 1666 C CA . ARG B 1 51 ? 5.668 -18.406 -21.203 1 96.19 51 ARG B CA 1
ATOM 1667 C C . ARG B 1 51 ? 5.246 -17.047 -20.656 1 96.19 51 ARG B C 1
ATOM 1669 O O . ARG B 1 51 ? 5.855 -16.031 -21 1 96.19 51 ARG B O 1
ATOM 1676 N N . ARG B 1 52 ? 4.172 -17.172 -19.828 1 95.38 52 ARG B N 1
ATOM 1677 C CA . ARG B 1 52 ? 3.65 -15.93 -19.281 1 95.38 52 ARG B CA 1
ATOM 1678 C C . ARG B 1 52 ? 2.857 -16.172 -18 1 95.38 52 ARG B C 1
ATOM 1680 O O . ARG B 1 52 ? 2.125 -17.156 -17.906 1 95.38 52 ARG B O 1
ATOM 1687 N N . VAL B 1 53 ? 3.115 -15.305 -17.062 1 96.38 53 VAL B N 1
ATOM 1688 C CA . VAL B 1 53 ? 2.25 -15.211 -15.898 1 96.38 53 VAL B CA 1
ATOM 1689 C C . VAL B 1 53 ? 1.724 -13.781 -15.758 1 96.38 53 VAL B C 1
ATOM 1691 O O . VAL B 1 53 ? 2.488 -12.82 -15.844 1 96.38 53 VAL B O 1
ATOM 1694 N N . TYR B 1 54 ? 0.404 -13.656 -15.562 1 94.94 54 TYR B N 1
ATOM 1695 C CA . TYR B 1 54 ? -0.137 -12.312 -15.398 1 94.94 54 TYR B CA 1
ATOM 1696 C C . TYR B 1 54 ? -1.31 -12.312 -14.43 1 94.94 54 TYR B C 1
ATOM 1698 O O . TYR B 1 54 ? -1.83 -13.367 -14.07 1 94.94 54 TYR B O 1
ATOM 1706 N N . VAL B 1 55 ? -1.505 -11.18 -13.883 1 93.06 55 VAL B N 1
ATOM 1707 C CA . VAL B 1 55 ? -2.598 -10.945 -12.945 1 93.06 55 VAL B CA 1
ATOM 1708 C C . VAL B 1 55 ? -3.797 -10.359 -13.688 1 93.06 55 VAL B C 1
ATOM 1710 O O . VAL B 1 55 ? -3.648 -9.422 -14.477 1 93.06 55 VAL B O 1
ATOM 1713 N N . GLU B 1 56 ? -4.938 -10.914 -13.453 1 90 56 GLU B N 1
ATOM 1714 C CA . GLU B 1 56 ? -6.133 -10.375 -14.102 1 90 56 GLU B CA 1
ATOM 1715 C C . GLU B 1 56 ? -6.578 -9.078 -13.43 1 90 56 GLU B C 1
ATOM 1717 O O . GLU B 1 56 ? -6.512 -8.945 -12.203 1 90 56 GLU B O 1
ATOM 1722 N N . GLY B 1 57 ? -6.977 -8.133 -14.188 1 77.5 57 GLY B N 1
ATOM 1723 C CA . GLY B 1 57 ? -7.527 -6.895 -13.656 1 77.5 57 GLY B CA 1
ATOM 1724 C C . GLY B 1 57 ? -6.504 -5.781 -13.57 1 77.5 57 GLY B C 1
ATOM 1725 O O . GLY B 1 57 ? -6.848 -4.637 -13.258 1 77.5 57 GLY B O 1
ATOM 1726 N N . TYR B 1 58 ? -5.207 -6.152 -13.656 1 75.44 58 TYR B N 1
ATOM 1727 C CA . TYR B 1 58 ? -4.168 -5.129 -13.602 1 75.44 58 TYR B CA 1
ATOM 1728 C C . TYR B 1 58 ? -3.744 -4.715 -15.008 1 75.44 58 TYR B C 1
ATOM 1730 O O . TYR B 1 58 ? -3.656 -5.551 -15.906 1 75.44 58 TYR B O 1
ATOM 1738 N N . GLN B 1 59 ? -3.609 -3.432 -15.023 1 68.94 59 GLN B N 1
ATOM 1739 C CA . GLN B 1 59 ? -2.836 -3.006 -16.188 1 68.94 59 GLN B CA 1
ATOM 1740 C C . GLN B 1 59 ? -1.377 -3.436 -16.062 1 68.94 59 GLN B C 1
ATOM 1742 O O . GLN B 1 59 ? -0.82 -3.457 -14.969 1 68.94 59 GLN B O 1
ATOM 1747 N N . ASP B 1 60 ? -0.636 -3.807 -17.156 1 69.31 60 ASP B N 1
ATOM 1748 C CA . ASP B 1 60 ? 0.749 -4.266 -17.109 1 69.31 60 ASP B CA 1
ATOM 1749 C C . ASP B 1 60 ? 0.917 -5.402 -16.109 1 69.31 60 ASP B C 1
ATOM 1751 O O . ASP B 1 60 ? 1.802 -5.355 -15.242 1 69.31 60 ASP B O 1
ATOM 1755 N N . SER B 1 61 ? 0.203 -6.297 -16.219 1 79.56 61 SER B N 1
ATOM 1756 C CA . SER B 1 61 ? -0.036 -7.375 -15.266 1 79.56 61 SER B CA 1
ATOM 1757 C C . SER B 1 61 ? 0.986 -8.492 -15.422 1 79.56 61 SER B C 1
ATOM 1759 O O . SER B 1 61 ? 1.003 -9.445 -14.641 1 79.56 61 SER B O 1
ATOM 1761 N N . ILE B 1 62 ? 1.884 -8.375 -16.391 1 84.5 62 ILE B N 1
ATOM 1762 C CA . ILE B 1 62 ? 2.791 -9.5 -16.609 1 84.5 62 ILE B CA 1
ATOM 1763 C C . ILE B 1 62 ? 3.842 -9.531 -15.5 1 84.5 62 ILE B C 1
ATOM 1765 O O . ILE B 1 62 ? 4.535 -8.539 -15.258 1 84.5 62 ILE B O 1
ATOM 1769 N N . ILE B 1 63 ? 3.982 -10.695 -14.906 1 87.81 63 ILE B N 1
ATOM 1770 C CA . ILE B 1 63 ? 4.926 -10.797 -13.805 1 87.81 63 ILE B CA 1
ATOM 1771 C C . ILE B 1 63 ? 6.082 -11.711 -14.195 1 87.81 63 ILE B C 1
ATOM 1773 O O . ILE B 1 63 ? 7.195 -11.57 -13.68 1 87.81 63 ILE B O 1
ATOM 1777 N N . VAL B 1 64 ? 5.84 -12.648 -15.086 1 90.44 64 VAL B N 1
ATOM 1778 C CA . VAL B 1 64 ? 6.863 -13.531 -15.641 1 90.44 64 VAL B CA 1
ATOM 1779 C C . VAL B 1 64 ? 6.652 -13.68 -17.141 1 90.44 64 VAL B C 1
ATOM 1781 O O . VAL B 1 64 ? 5.52 -13.805 -17.609 1 90.44 64 VAL B O 1
ATOM 1784 N N . SER B 1 65 ? 7.82 -13.57 -17.781 1 90.62 65 SER B N 1
ATOM 1785 C CA . SER B 1 65 ? 7.738 -13.82 -19.219 1 90.62 65 SER B CA 1
ATOM 1786 C C . SER B 1 65 ? 8.906 -14.688 -19.703 1 90.62 65 SER B C 1
ATOM 1788 O O . SER B 1 65 ? 10.07 -14.32 -19.516 1 90.62 65 SER B O 1
ATOM 1790 N N . ASP B 1 66 ? 8.477 -15.82 -20.281 1 90.31 66 ASP B N 1
ATOM 1791 C CA . ASP B 1 66 ? 9.383 -16.734 -20.969 1 90.31 66 ASP B CA 1
ATOM 1792 C C . ASP B 1 66 ? 10.57 -17.109 -20.078 1 90.31 66 ASP B C 1
ATOM 1794 O O . ASP B 1 66 ? 11.711 -16.75 -20.375 1 90.31 66 ASP B O 1
ATOM 1798 N N . ASP B 1 67 ? 10.344 -17.859 -19.078 1 91.5 67 ASP B N 1
ATOM 1799 C CA . ASP B 1 67 ? 11.359 -18.266 -18.109 1 91.5 67 ASP B CA 1
ATOM 1800 C C . ASP B 1 67 ? 11.016 -19.609 -17.484 1 91.5 67 ASP B C 1
ATOM 1802 O O . ASP B 1 67 ? 9.859 -20.047 -17.516 1 91.5 67 ASP B O 1
ATOM 1806 N N . THR B 1 68 ? 12.039 -20.344 -17.125 1 91 68 THR B N 1
ATOM 1807 C CA . THR B 1 68 ? 11.883 -21.531 -16.297 1 91 68 THR B CA 1
ATOM 1808 C C . THR B 1 68 ? 12.227 -21.219 -14.844 1 91 68 THR B C 1
ATOM 1810 O O . THR B 1 68 ? 13.359 -20.828 -14.539 1 91 68 THR B O 1
ATOM 1813 N N . VAL B 1 69 ? 11.227 -21.328 -14.039 1 89.56 69 VAL B N 1
ATOM 1814 C CA . VAL B 1 69 ? 11.414 -20.859 -12.664 1 89.56 69 VAL B CA 1
ATOM 1815 C C . VAL B 1 69 ? 10.93 -21.922 -11.688 1 89.56 69 VAL B C 1
ATOM 1817 O O . VAL B 1 69 ? 10.055 -22.734 -12.016 1 89.56 69 VAL B O 1
ATOM 1820 N N . SER B 1 70 ? 11.555 -21.922 -10.477 1 87.94 70 SER B N 1
ATOM 1821 C CA . SER B 1 70 ? 11.086 -22.797 -9.406 1 87.94 70 SER B CA 1
ATOM 1822 C C . SER B 1 70 ? 10.102 -22.078 -8.492 1 87.94 70 SER B C 1
ATOM 1824 O O . SER B 1 70 ? 9.359 -22.719 -7.746 1 87.94 70 SER B O 1
ATOM 1826 N N . LYS B 1 71 ? 10.195 -20.766 -8.492 1 90.31 71 LYS B N 1
ATOM 1827 C CA . LYS B 1 71 ? 9.312 -19.938 -7.688 1 90.31 71 LYS B CA 1
ATOM 1828 C C . LYS B 1 71 ? 8.82 -18.734 -8.484 1 90.31 71 LYS B C 1
ATOM 1830 O O . LYS B 1 71 ? 9.484 -18.297 -9.43 1 90.31 71 LYS B O 1
ATOM 1835 N N . VAL B 1 72 ? 7.652 -18.266 -8.125 1 91.56 72 VAL B N 1
ATOM 1836 C CA . VAL B 1 72 ? 7.102 -17.047 -8.719 1 91.56 72 VAL B CA 1
ATOM 1837 C C . VAL B 1 72 ? 6.562 -16.141 -7.621 1 91.56 72 VAL B C 1
ATOM 1839 O O . VAL B 1 72 ? 5.922 -16.594 -6.676 1 91.56 72 VAL B O 1
ATOM 1842 N N . ILE B 1 73 ? 6.859 -14.836 -7.777 1 92 73 ILE B N 1
ATOM 1843 C CA . ILE B 1 73 ? 6.281 -13.828 -6.898 1 92 73 ILE B CA 1
ATOM 1844 C C . ILE B 1 73 ? 4.887 -13.453 -7.395 1 92 73 ILE B C 1
ATOM 1846 O O . ILE B 1 73 ? 4.711 -13.094 -8.562 1 92 73 ILE B O 1
ATOM 1850 N N . LEU B 1 74 ? 3.928 -13.57 -6.523 1 94.44 74 LEU B N 1
ATOM 1851 C CA . LEU B 1 74 ? 2.549 -13.211 -6.84 1 94.44 74 LEU B CA 1
ATOM 1852 C C . LEU B 1 74 ? 2.127 -11.953 -6.086 1 94.44 74 LEU B C 1
ATOM 1854 O O . LEU B 1 74 ? 1.772 -12.023 -4.906 1 94.44 74 LEU B O 1
ATOM 1858 N N . PRO B 1 75 ? 2.127 -10.852 -6.754 1 94.56 75 PRO B N 1
ATOM 1859 C CA . PRO B 1 75 ? 1.682 -9.633 -6.078 1 94.56 75 PRO B CA 1
ATOM 1860 C C . PRO B 1 75 ? 0.234 -9.719 -5.598 1 94.56 75 PRO B C 1
ATOM 1862 O O . PRO B 1 75 ? -0.614 -10.297 -6.281 1 94.56 75 PRO B O 1
ATOM 1865 N N . LEU B 1 76 ? -0.024 -9.188 -4.461 1 95 76 LEU B N 1
ATOM 1866 C CA . LEU B 1 76 ? -1.373 -9.125 -3.906 1 95 76 LEU B CA 1
ATOM 1867 C C . LEU B 1 76 ? -1.939 -7.711 -4.02 1 95 76 LEU B C 1
ATOM 1869 O O . LEU B 1 76 ? -1.214 -6.73 -3.84 1 95 76 LEU B O 1
ATOM 1873 N N . ASN B 1 77 ? -3.205 -7.645 -4.336 1 94.25 77 ASN B N 1
ATOM 1874 C CA . ASN B 1 77 ? -3.889 -6.363 -4.465 1 94.25 77 ASN B CA 1
ATOM 1875 C C . ASN B 1 77 ? -4.441 -5.887 -3.123 1 94.25 77 ASN B C 1
ATOM 1877 O O . ASN B 1 77 ? -5.328 -6.523 -2.551 1 94.25 77 ASN B O 1
ATOM 1881 N N . PRO B 1 78 ? -3.982 -4.785 -2.627 1 95.06 78 PRO B N 1
ATOM 1882 C CA . PRO B 1 78 ? -4.406 -4.359 -1.292 1 95.06 78 PRO B CA 1
ATOM 1883 C C . PRO B 1 78 ? -5.84 -3.824 -1.271 1 95.06 78 PRO B C 1
ATOM 1885 O O . PRO B 1 78 ? -6.406 -3.609 -0.196 1 95.06 78 PRO B O 1
ATOM 1888 N N . THR B 1 79 ? -6.453 -3.598 -2.445 1 94.62 79 THR B N 1
ATOM 1889 C CA . THR B 1 79 ? -7.727 -2.893 -2.482 1 94.62 79 THR B CA 1
ATOM 1890 C C . THR B 1 79 ? -8.883 -3.873 -2.684 1 94.62 79 THR B C 1
ATOM 1892 O O . THR B 1 79 ? -10.047 -3.471 -2.709 1 94.62 79 THR B O 1
ATOM 1895 N N . VAL B 1 80 ? -8.617 -5.102 -2.904 1 94.69 80 VAL B N 1
ATOM 1896 C CA . VAL B 1 80 ? -9.633 -6.133 -3.08 1 94.69 80 VAL B CA 1
ATOM 1897 C C . VAL B 1 80 ? -9.312 -7.332 -2.189 1 94.69 80 VAL B C 1
ATOM 1899 O O . VAL B 1 80 ? -8.242 -7.391 -1.576 1 94.69 80 VAL B O 1
ATOM 1902 N N . ASN B 1 81 ? -10.25 -8.297 -2.141 1 97.12 81 ASN B N 1
ATOM 1903 C CA . ASN B 1 81 ? -10.023 -9.477 -1.318 1 97.12 81 ASN B CA 1
ATOM 1904 C C . ASN B 1 81 ? -9.766 -10.719 -2.174 1 97.12 81 ASN B C 1
ATOM 1906 O O . ASN B 1 81 ? -9.578 -11.812 -1.646 1 97.12 81 ASN B O 1
ATOM 1910 N N . ILE B 1 82 ? -9.82 -10.539 -3.463 1 97.06 82 ILE B N 1
ATOM 1911 C CA . ILE B 1 82 ? -9.602 -11.656 -4.375 1 97.06 82 ILE B CA 1
ATOM 1912 C C . ILE B 1 82 ? -8.656 -11.234 -5.492 1 97.06 82 ILE B C 1
ATOM 1914 O O . ILE B 1 82 ? -8.797 -10.148 -6.055 1 97.06 82 ILE B O 1
ATOM 1918 N N . THR B 1 83 ? -7.668 -11.984 -5.777 1 96.12 83 THR B N 1
ATOM 1919 C CA . THR B 1 83 ? -6.781 -11.789 -6.918 1 96.12 83 THR B CA 1
ATOM 1920 C C . THR B 1 83 ? -6.672 -13.07 -7.742 1 96.12 83 THR B C 1
ATOM 1922 O O . THR B 1 83 ? -6.574 -14.164 -7.184 1 96.12 83 THR B O 1
ATOM 1925 N N . ARG B 1 84 ? -6.672 -12.906 -9.062 1 97.12 84 ARG B N 1
ATOM 1926 C CA . ARG B 1 84 ? -6.613 -14.062 -9.953 1 97.12 84 ARG B CA 1
ATOM 1927 C C . ARG B 1 84 ? -5.363 -14.008 -10.828 1 97.12 84 ARG B C 1
ATOM 1929 O O . ARG B 1 84 ? -5.043 -12.969 -11.406 1 97.12 84 ARG B O 1
ATOM 1936 N N . TYR B 1 85 ? -4.73 -15.148 -10.945 1 97.38 85 TYR B N 1
ATOM 1937 C CA . TYR B 1 85 ? -3.512 -15.281 -11.727 1 97.38 85 TYR B CA 1
ATOM 1938 C C . TYR B 1 85 ? -3.697 -16.281 -12.859 1 97.38 85 TYR B C 1
ATOM 1940 O O . TYR B 1 85 ? -4.371 -17.312 -12.68 1 97.38 85 TYR B O 1
ATOM 1948 N N . VAL B 1 86 ? -3.072 -16 -13.977 1 97.31 86 VAL B N 1
ATOM 1949 C CA . VAL B 1 86 ? -3.061 -16.922 -15.109 1 97.31 86 VAL B CA 1
ATOM 1950 C C . VAL B 1 86 ? -1.62 -17.281 -15.461 1 97.31 86 VAL B C 1
ATOM 1952 O O . VAL B 1 86 ? -0.772 -16.406 -15.633 1 97.31 86 VAL B O 1
ATOM 1955 N N . PHE B 1 87 ? -1.372 -18.547 -15.539 1 96.56 87 PHE B N 1
ATOM 1956 C CA . PHE B 1 87 ? -0.066 -19.109 -15.875 1 96.56 87 PHE B CA 1
ATOM 1957 C C . PHE B 1 87 ? -0.104 -19.797 -17.234 1 96.56 87 PHE B C 1
ATOM 1959 O O . PHE B 1 87 ? -0.871 -20.734 -17.438 1 96.56 87 PHE B O 1
ATOM 1966 N N . GLU B 1 88 ? 0.659 -19.281 -18.109 1 96.56 88 GLU B N 1
ATOM 1967 C CA . GLU B 1 88 ? 0.857 -19.938 -19.406 1 96.56 88 GLU B CA 1
ATOM 1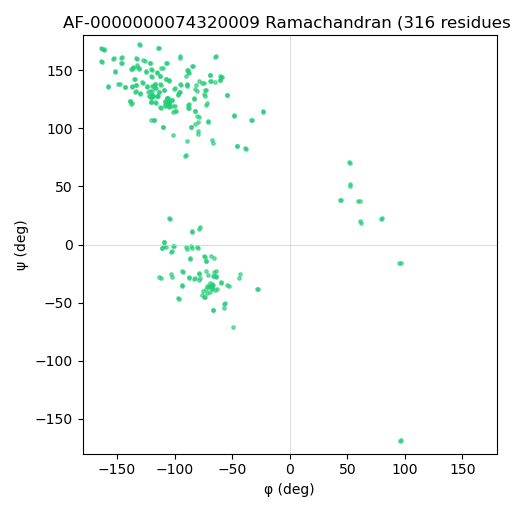968 C C . GLU B 1 88 ? 2.229 -20.609 -19.469 1 96.56 88 GLU B C 1
ATOM 1970 O O . GLU B 1 88 ? 3.256 -19.922 -19.391 1 96.56 88 GLU B O 1
ATOM 1975 N N . THR B 1 89 ? 2.191 -21.875 -19.703 1 94.12 89 THR B N 1
ATOM 1976 C CA . THR B 1 89 ? 3.445 -22.625 -19.672 1 94.12 89 THR B CA 1
ATOM 1977 C C . THR B 1 89 ? 4.016 -22.766 -21.094 1 94.12 89 THR B C 1
ATOM 1979 O O . THR B 1 89 ? 3.307 -22.547 -22.078 1 94.12 89 THR B O 1
ATOM 1982 N N . THR B 1 90 ? 5.305 -23.062 -21.141 1 93.62 90 THR B N 1
ATOM 1983 C CA . THR B 1 90 ? 6.004 -23.203 -22.422 1 93.62 90 THR B CA 1
ATOM 1984 C C . THR B 1 90 ? 5.48 -24.406 -23.188 1 93.62 90 THR B C 1
ATOM 1986 O O . THR B 1 90 ? 5.613 -24.469 -24.422 1 93.62 90 THR B O 1
ATOM 1989 N N . ASP B 1 91 ? 4.953 -25.438 -22.484 1 90.69 91 ASP B N 1
ATOM 1990 C CA . ASP B 1 91 ? 4.367 -26.609 -23.141 1 90.69 91 ASP B CA 1
ATOM 1991 C C . ASP B 1 91 ? 2.91 -26.344 -23.516 1 90.69 91 ASP B C 1
ATOM 1993 O O . ASP B 1 91 ? 2.152 -27.297 -23.75 1 90.69 91 ASP B O 1
ATOM 1997 N N . ASN B 1 92 ? 2.443 -25.156 -23.438 1 93.62 92 ASN B N 1
ATOM 1998 C CA . ASN B 1 92 ? 1.168 -24.672 -23.953 1 93.62 92 ASN B CA 1
ATOM 1999 C C . ASN B 1 92 ? 0.014 -25.031 -23.016 1 93.62 92 ASN B C 1
ATOM 2001 O O . ASN B 1 92 ? -1.127 -25.172 -23.469 1 93.62 92 ASN B O 1
ATOM 2005 N N . ASN B 1 93 ? 0.276 -25.266 -21.797 1 94.75 93 ASN B N 1
ATOM 2006 C CA . ASN B 1 93 ? -0.779 -25.391 -20.797 1 94.75 93 ASN B CA 1
ATOM 2007 C C . ASN B 1 93 ? -1.115 -24.047 -20.172 1 94.75 93 ASN B C 1
ATOM 2009 O O . ASN B 1 93 ? -0.282 -23.141 -20.156 1 94.75 93 ASN B O 1
ATOM 2013 N N . ILE B 1 94 ? -2.377 -23.938 -19.766 1 96.62 94 ILE B N 1
ATOM 2014 C CA . ILE B 1 94 ? -2.822 -22.75 -19.047 1 96.62 94 ILE B CA 1
ATOM 2015 C C . ILE B 1 94 ? -3.352 -23.141 -17.672 1 96.62 94 ILE B C 1
ATOM 2017 O O . ILE B 1 94 ? -4.207 -24.016 -17.562 1 96.62 94 ILE B O 1
ATOM 2021 N N . TYR B 1 95 ? -2.781 -22.578 -16.656 1 96.38 95 TYR B N 1
ATOM 2022 C CA . TYR B 1 95 ? -3.256 -22.781 -15.297 1 96.38 95 TYR B CA 1
ATOM 2023 C C . TYR B 1 95 ? -3.766 -21.469 -14.703 1 96.38 95 TYR B C 1
ATOM 2025 O O . TYR B 1 95 ? -3.283 -20.391 -15.055 1 96.38 95 TYR B O 1
ATOM 2033 N N . THR B 1 96 ? -4.746 -21.594 -13.844 1 97.94 96 THR B N 1
ATOM 2034 C CA . THR B 1 96 ? -5.277 -20.422 -13.141 1 97.94 96 THR B CA 1
ATOM 2035 C C . THR B 1 96 ? -5.238 -20.641 -11.633 1 97.94 96 THR B C 1
ATOM 2037 O O . THR B 1 96 ? -5.285 -21.781 -11.164 1 97.94 96 THR B O 1
ATOM 2040 N N . LEU B 1 97 ? -5.066 -19.562 -10.914 1 98.31 97 LEU B N 1
ATOM 2041 C CA . LEU B 1 97 ? -5.086 -19.562 -9.453 1 98.31 97 LEU B CA 1
ATOM 2042 C C . LEU B 1 97 ? -5.832 -18.344 -8.922 1 98.31 97 LEU B C 1
ATOM 2044 O O . LEU B 1 97 ? -5.535 -17.219 -9.312 1 98.31 97 LEU B O 1
ATOM 2048 N N . GLU B 1 98 ? -6.828 -18.578 -8.133 1 98.62 98 GLU B N 1
ATOM 2049 C CA . GLU B 1 98 ? -7.547 -17.5 -7.438 1 98.62 98 GLU B CA 1
ATOM 2050 C C . GLU B 1 98 ? -7.234 -17.516 -5.941 1 98.62 98 GLU B C 1
ATOM 2052 O O . GLU B 1 98 ? -7.41 -18.531 -5.27 1 98.62 98 GLU B O 1
ATOM 2057 N N . MET B 1 99 ? -6.773 -16.438 -5.527 1 98.19 99 MET B N 1
ATOM 2058 C CA . MET B 1 99 ? -6.438 -16.281 -4.113 1 98.19 99 MET B CA 1
ATOM 2059 C C . MET B 1 99 ? -7.418 -15.344 -3.426 1 98.19 99 MET B C 1
ATOM 2061 O O . MET B 1 99 ? -7.727 -14.266 -3.947 1 98.19 99 MET B O 1
ATOM 2065 N N . GLU B 1 100 ? -7.902 -15.758 -2.264 1 98.69 100 GLU B N 1
ATOM 2066 C CA . GLU B 1 100 ? -8.719 -14.922 -1.387 1 98.69 100 GLU B CA 1
ATOM 2067 C C . GLU B 1 100 ? -7.973 -14.586 -0.096 1 98.69 100 GLU B C 1
ATOM 2069 O O . GLU B 1 100 ? -7.219 -15.414 0.423 1 98.69 100 GLU B O 1
ATOM 2074 N N . TYR B 1 101 ? -8.195 -13.375 0.425 1 98.38 101 TYR B N 1
ATOM 2075 C CA . TYR B 1 101 ? -7.527 -12.922 1.642 1 98.38 101 TYR B CA 1
ATOM 2076 C C . TYR B 1 101 ? -8.266 -11.742 2.26 1 98.38 101 TYR B C 1
ATOM 2078 O O . TYR B 1 101 ? -9.156 -11.164 1.632 1 98.38 101 TYR B O 1
ATOM 2086 N N . LYS B 1 102 ? -7.914 -11.445 3.453 1 98 102 LYS B N 1
ATOM 2087 C CA . LYS B 1 102 ? -8.359 -10.25 4.156 1 98 102 LYS B CA 1
ATOM 2088 C C . LYS B 1 102 ? -7.23 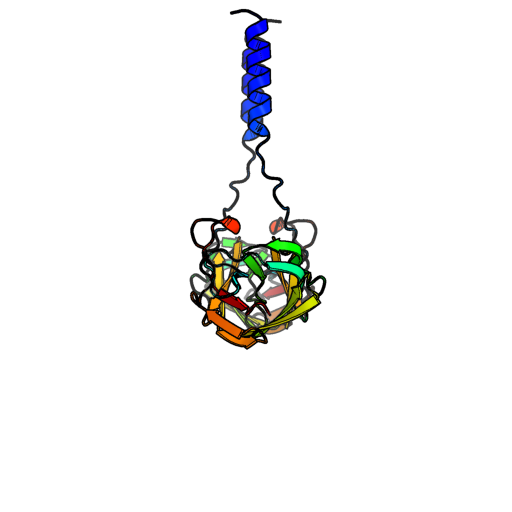-9.227 4.27 1 98 102 LYS B C 1
ATOM 2090 O O . LYS B 1 102 ? -6.066 -9.602 4.43 1 98 102 LYS B O 1
ATOM 2095 N N . THR B 1 103 ? -7.598 -7.992 4.148 1 96.12 103 THR B N 1
ATOM 2096 C CA . THR B 1 103 ? -6.602 -6.934 4.238 1 96.12 103 THR B CA 1
ATOM 2097 C C . THR B 1 103 ? -6.879 -6.031 5.438 1 96.12 103 THR B C 1
ATOM 2099 O O . THR B 1 103 ? -8.031 -5.715 5.73 1 96.12 103 THR B O 1
ATOM 2102 N N . THR B 1 104 ? -5.824 -5.73 6.164 1 91.88 104 THR B N 1
ATOM 2103 C CA . THR B 1 104 ? -5.832 -4.703 7.199 1 91.88 104 THR B CA 1
ATOM 2104 C C . THR B 1 104 ? -4.613 -3.791 7.062 1 91.88 104 THR B C 1
ATOM 2106 O O . THR B 1 104 ? -3.607 -4.176 6.461 1 91.88 104 THR B O 1
ATOM 2109 N N . SER B 1 105 ? -4.707 -2.574 7.527 1 90.94 105 SER B N 1
ATOM 2110 C CA . SER B 1 105 ? -3.596 -1.64 7.387 1 90.94 105 SER B CA 1
ATOM 2111 C C . SER B 1 105 ? -3.113 -1.148 8.75 1 90.94 105 SER B C 1
ATOM 2113 O O . SER B 1 105 ? -3.9 -1.044 9.688 1 90.94 105 SER B O 1
ATOM 2115 N N . ARG B 1 106 ? -1.88 -0.851 8.734 1 88.69 106 ARG B N 1
ATOM 2116 C CA . ARG B 1 106 ? -1.272 -0.184 9.875 1 88.69 106 ARG B CA 1
ATOM 2117 C C . ARG B 1 106 ? -0.328 0.927 9.43 1 88.69 106 ARG B C 1
ATOM 2119 O O . ARG B 1 106 ? 0.242 0.861 8.336 1 88.69 106 ARG B O 1
ATOM 2126 N N . LEU B 1 107 ? -0.263 1.85 10.305 1 89.75 107 LEU B N 1
ATOM 2127 C CA . LEU B 1 107 ? 0.668 2.936 10.023 1 89.75 107 LEU B CA 1
ATOM 2128 C C . LEU B 1 107 ? 2.062 2.605 10.539 1 89.75 107 LEU B C 1
ATOM 2130 O O . LEU B 1 107 ? 2.24 2.34 11.727 1 89.75 107 LEU B O 1
ATOM 2134 N N . ILE B 1 108 ? 3.043 2.578 9.625 1 87.69 108 ILE B N 1
ATOM 2135 C CA . ILE B 1 108 ? 4.418 2.375 10.062 1 87.69 108 ILE B CA 1
ATOM 2136 C C . ILE B 1 108 ? 4.887 3.578 10.875 1 87.69 108 ILE B C 1
ATOM 2138 O O . ILE B 1 108 ? 5.348 3.428 12.016 1 87.69 108 ILE B O 1
ATOM 2142 N N . SER B 1 109 ? 4.809 4.73 10.273 1 83.25 109 SER B N 1
ATOM 2143 C CA . SER B 1 109 ? 5.031 6.043 10.867 1 83.25 109 SER B CA 1
ATOM 2144 C C . SER B 1 109 ? 4.465 7.152 9.984 1 83.25 109 SER B C 1
ATOM 2146 O O . SER B 1 109 ? 4.078 6.906 8.836 1 83.25 109 SER B O 1
ATOM 2148 N N . PRO B 1 110 ? 4.379 8.344 10.477 1 79.12 110 PRO B N 1
ATOM 2149 C CA . PRO B 1 110 ? 3.881 9.438 9.648 1 79.12 110 PRO B CA 1
ATOM 2150 C C . PRO B 1 110 ? 4.727 9.664 8.398 1 79.12 110 PRO B C 1
ATOM 2152 O O . PRO B 1 110 ? 4.195 10.016 7.34 1 79.12 110 PRO B O 1
ATOM 2155 N N . GLU B 1 111 ? 5.922 9.438 8.461 1 76.88 111 GLU B N 1
ATOM 2156 C CA . GLU B 1 111 ? 6.836 9.695 7.352 1 76.88 111 GLU B CA 1
ATOM 2157 C C . GLU B 1 111 ? 6.828 8.539 6.348 1 76.88 111 GLU B C 1
ATOM 2159 O O . GLU B 1 111 ? 7.043 8.75 5.152 1 76.88 111 GLU B O 1
ATOM 2164 N N . CYS B 1 112 ? 6.562 7.414 6.875 1 85.19 112 CYS B N 1
ATOM 2165 C CA . CYS B 1 112 ? 6.672 6.234 6.023 1 85.19 112 CYS B CA 1
ATOM 2166 C C . CYS B 1 112 ? 5.324 5.887 5.402 1 85.19 112 CYS B C 1
ATOM 2168 O O . CYS B 1 112 ? 5.266 5.355 4.293 1 85.19 112 CYS B O 1
ATOM 2170 N N . GLY B 1 113 ? 4.285 6.105 6.152 1 86.81 113 GLY B N 1
ATOM 2171 C CA . GLY B 1 113 ? 2.961 5.812 5.629 1 86.81 113 GLY B CA 1
ATOM 2172 C C . GLY B 1 113 ? 2.439 4.453 6.055 1 86.81 113 GLY B C 1
ATOM 2173 O O . GLY B 1 113 ? 2.984 3.832 6.973 1 86.81 113 GLY B O 1
ATOM 2174 N N . PRO B 1 114 ? 1.375 4.07 5.41 1 90.06 114 PRO B N 1
ATOM 2175 C CA . PRO B 1 114 ? 0.72 2.822 5.816 1 90.06 114 PRO B CA 1
ATOM 2176 C C . PRO B 1 114 ? 1.345 1.59 5.164 1 90.06 114 PRO B C 1
ATOM 2178 O O . PRO B 1 114 ? 1.951 1.691 4.098 1 90.06 114 PRO B O 1
ATOM 2181 N N . GLU B 1 115 ? 1.185 0.464 5.883 1 90.5 115 GLU B N 1
ATOM 2182 C CA . GLU B 1 115 ? 1.431 -0.847 5.293 1 90.5 115 GLU B CA 1
ATOM 2183 C C . GLU B 1 115 ? 0.185 -1.726 5.359 1 90.5 115 GLU B C 1
ATOM 2185 O O . GLU B 1 115 ? -0.705 -1.488 6.18 1 90.5 115 GLU B O 1
ATOM 2190 N N . VAL B 1 116 ? 0.15 -2.666 4.469 1 93.62 116 VAL B N 1
ATOM 2191 C CA . VAL B 1 116 ? -1.021 -3.533 4.387 1 93.62 116 VAL B CA 1
ATOM 2192 C C . VAL B 1 116 ? -0.639 -4.957 4.789 1 93.62 116 VAL B C 1
ATOM 2194 O O . VAL B 1 116 ? 0.399 -5.469 4.367 1 93.62 116 VAL B O 1
ATOM 2197 N N . LEU B 1 117 ? -1.442 -5.488 5.66 1 93.62 117 LEU B N 1
ATOM 2198 C CA . LEU B 1 117 ? -1.341 -6.887 6.059 1 93.62 117 LEU B CA 1
ATOM 2199 C C . LEU B 1 117 ? -2.33 -7.746 5.277 1 93.62 117 LEU B C 1
ATOM 2201 O O . LEU B 1 117 ? -3.516 -7.414 5.191 1 93.62 117 LEU B O 1
ATOM 2205 N N . PHE B 1 118 ? -1.747 -8.742 4.762 1 96.69 118 PHE B N 1
ATOM 2206 C CA . PHE B 1 118 ? -2.59 -9.75 4.133 1 96.69 118 PHE B CA 1
ATOM 2207 C C . PHE B 1 118 ? -2.678 -11 5.004 1 96.69 118 PHE B C 1
ATOM 2209 O O . PHE B 1 118 ? -1.656 -11.602 5.348 1 96.69 118 PHE B O 1
ATOM 2216 N N . ARG B 1 119 ? -3.93 -11.383 5.281 1 97.25 119 ARG B N 1
ATOM 2217 C CA . ARG B 1 119 ? -4.141 -12.516 6.176 1 97.25 119 ARG B CA 1
ATOM 2218 C C . ARG B 1 119 ? -5.172 -13.484 5.602 1 97.25 119 ARG B C 1
ATOM 2220 O O . ARG B 1 119 ? -5.922 -13.133 4.688 1 97.25 119 ARG B O 1
ATOM 2227 N N . GLU B 1 120 ? -5.098 -14.695 6.141 1 98.38 120 GLU B N 1
ATOM 2228 C CA . GLU B 1 120 ? -6.039 -15.75 5.773 1 98.38 120 GLU B CA 1
ATOM 2229 C C . GLU B 1 120 ? -5.973 -16.047 4.277 1 98.38 120 GLU B C 1
ATOM 2231 O O . GLU B 1 120 ? -7.004 -16.219 3.627 1 98.38 120 GLU B O 1
ATOM 2236 N N . LEU B 1 121 ? -4.82 -16 3.768 1 98.25 121 LEU B N 1
ATOM 2237 C CA . LEU B 1 121 ? -4.637 -16.375 2.369 1 98.25 121 LEU B CA 1
ATOM 2238 C C . LEU B 1 121 ? -5.199 -17.766 2.098 1 98.25 121 LEU B C 1
ATOM 2240 O O . LEU B 1 121 ? -4.883 -18.719 2.811 1 98.25 121 LEU B O 1
ATOM 2244 N N . THR B 1 122 ? -6.012 -17.891 1.111 1 98.56 122 THR B N 1
ATOM 2245 C CA . THR B 1 122 ? -6.641 -19.141 0.729 1 98.56 122 THR B CA 1
ATOM 2246 C C . THR B 1 122 ? -6.762 -19.25 -0.789 1 98.56 122 THR B C 1
ATOM 2248 O O . THR B 1 122 ? -7.109 -18.281 -1.459 1 98.56 122 THR B O 1
ATOM 2251 N N . ALA B 1 123 ? -6.434 -20.375 -1.277 1 98.62 123 ALA B N 1
ATOM 2252 C CA . ALA B 1 123 ? -6.719 -20.656 -2.684 1 98.62 123 ALA B CA 1
ATOM 2253 C C . ALA B 1 123 ? -8.164 -21.109 -2.869 1 98.62 123 ALA B C 1
ATOM 2255 O O . ALA B 1 123 ? -8.539 -22.203 -2.43 1 98.62 123 ALA B O 1
ATOM 2256 N N . THR B 1 124 ? -8.922 -20.312 -3.572 1 98.56 124 THR B N 1
ATOM 2257 C CA . THR B 1 124 ? -10.352 -20.594 -3.635 1 98.56 124 THR B CA 1
ATOM 2258 C C . THR B 1 124 ? -10.719 -21.234 -4.965 1 98.56 124 THR B C 1
ATOM 2260 O O . THR B 1 124 ? -11.773 -21.859 -5.09 1 98.56 124 THR B O 1
ATOM 2263 N N . ASP B 1 125 ? -10.031 -21.047 -5.996 1 98.44 125 ASP B N 1
ATOM 2264 C CA . ASP B 1 125 ? -10.219 -21.656 -7.309 1 98.44 125 ASP B CA 1
ATOM 2265 C C . ASP B 1 125 ? -8.891 -21.828 -8.039 1 98.44 125 ASP B C 1
ATOM 2267 O O . ASP B 1 125 ? -8.039 -20.938 -8.008 1 98.44 125 ASP B O 1
ATOM 2271 N N . TYR B 1 126 ? -8.742 -22.891 -8.633 1 98.25 126 TYR B N 1
ATOM 2272 C CA . TYR B 1 126 ? -7.508 -23.172 -9.359 1 98.25 126 TYR B CA 1
ATOM 2273 C C . TYR B 1 126 ? -7.695 -24.328 -10.328 1 98.25 126 TYR B C 1
ATOM 2275 O O . TYR B 1 126 ? -8.586 -25.172 -10.141 1 98.25 126 TYR B O 1
ATOM 2283 N N . THR B 1 127 ? -6.828 -24.406 -11.383 1 97.5 127 THR B N 1
ATOM 2284 C CA . THR B 1 127 ? -6.867 -25.5 -12.344 1 97.5 127 THR B CA 1
ATOM 2285 C C . THR B 1 127 ? -5.656 -26.406 -12.164 1 97.5 127 THR B C 1
ATOM 2287 O O . THR B 1 127 ? -5.461 -27.344 -12.938 1 97.5 127 THR B O 1
ATOM 2290 N N . TYR B 1 128 ? -4.824 -26.125 -11.203 1 94.94 128 TYR B N 1
ATOM 2291 C CA . TYR B 1 128 ? -3.775 -27.062 -10.805 1 94.94 128 TYR B CA 1
ATOM 2292 C C . TYR B 1 128 ? -4.371 -28.344 -10.234 1 94.94 128 TYR B C 1
ATOM 2294 O O . TYR B 1 128 ? -5.555 -28.375 -9.883 1 94.94 128 TYR B O 1
ATOM 2302 N N . ASP B 1 129 ? -3.557 -29.453 -10.164 1 94 129 ASP B N 1
ATOM 2303 C CA . ASP B 1 129 ? -4.051 -30.672 -9.539 1 94 129 ASP B CA 1
ATOM 2304 C C . ASP B 1 129 ? -4.5 -30.406 -8.102 1 94 129 ASP B C 1
ATOM 2306 O O . ASP B 1 129 ? -5.582 -30.844 -7.695 1 94 129 ASP B O 1
ATOM 2310 N N . THR B 1 130 ? -3.627 -29.797 -7.379 1 94.44 130 THR B N 1
ATOM 2311 C CA . THR B 1 130 ? -3.957 -29.328 -6.035 1 94.44 130 THR B CA 1
ATOM 2312 C C . THR B 1 130 ? -3.1 -28.125 -5.656 1 94.44 130 THR B C 1
ATOM 2314 O O . THR B 1 130 ? -2.129 -27.812 -6.344 1 94.44 130 THR B O 1
ATOM 2317 N N . VAL B 1 131 ? -3.535 -27.375 -4.691 1 96.56 131 VAL B N 1
ATOM 2318 C CA . VAL B 1 131 ? -2.811 -26.219 -4.176 1 96.56 131 VAL B CA 1
ATOM 2319 C C . VAL B 1 131 ? -2.721 -26.312 -2.652 1 96.56 131 VAL B C 1
ATOM 2321 O O . VAL B 1 131 ? -3.719 -26.578 -1.979 1 96.56 131 VAL B O 1
ATOM 2324 N N . ALA B 1 132 ? -1.567 -26.141 -2.154 1 95.69 132 ALA B N 1
ATOM 2325 C CA . ALA B 1 132 ? -1.373 -26.094 -0.708 1 95.69 132 ALA B CA 1
ATOM 2326 C C . ALA B 1 132 ? -0.889 -24.703 -0.273 1 95.69 132 ALA B C 1
ATOM 2328 O O . ALA B 1 132 ? 0.096 -24.188 -0.806 1 95.69 132 ALA B O 1
ATOM 2329 N N . VAL B 1 133 ? -1.552 -24.109 0.684 1 97.31 133 VAL B N 1
ATOM 2330 C CA . VAL B 1 133 ? -1.142 -22.844 1.261 1 97.31 133 VAL B CA 1
ATOM 2331 C C . VAL B 1 133 ? -0.537 -23.062 2.645 1 97.31 133 VAL B C 1
ATOM 2333 O O . VAL B 1 133 ? -1.225 -23.516 3.562 1 97.31 133 VAL B O 1
ATOM 2336 N N . PHE B 1 134 ? 0.736 -22.672 2.773 1 94.69 134 PHE B N 1
ATOM 2337 C CA . PHE B 1 134 ? 1.456 -22.938 4.016 1 94.69 134 PHE B CA 1
ATOM 2338 C C . PHE B 1 134 ? 1.435 -21.703 4.918 1 94.69 134 PHE B C 1
ATOM 2340 O O . PHE B 1 134 ? 1.312 -21.828 6.137 1 94.69 134 PHE B O 1
ATOM 2347 N N . ASN B 1 135 ? 1.708 -20.609 4.359 1 94.62 135 ASN B N 1
ATOM 2348 C CA . ASN B 1 135 ? 1.688 -19.359 5.094 1 94.62 135 ASN B CA 1
ATOM 2349 C C . ASN B 1 135 ? 0.498 -18.484 4.691 1 94.62 135 ASN B C 1
ATOM 2351 O O . ASN B 1 135 ? 0.394 -18.062 3.539 1 94.62 135 ASN B O 1
ATOM 2355 N N . ARG B 1 136 ? -0.315 -18.219 5.648 1 96.69 136 ARG B N 1
ATOM 2356 C CA . ARG B 1 136 ? -1.555 -17.531 5.328 1 96.69 136 ARG B CA 1
ATOM 2357 C C . ARG B 1 136 ? -1.449 -16.047 5.664 1 96.69 136 ARG B C 1
ATOM 2359 O O . ARG B 1 136 ? -2.436 -15.312 5.574 1 96.69 136 ARG B O 1
ATOM 2366 N N . THR B 1 137 ? -0.33 -15.625 6.195 1 94.5 137 THR B N 1
ATOM 2367 C CA . THR B 1 137 ? 0.047 -14.227 6.391 1 94.5 137 THR B CA 1
ATOM 2368 C C . THR B 1 137 ? 1.38 -13.93 5.711 1 94.5 137 THR B C 1
ATOM 2370 O O . THR B 1 137 ? 2.318 -14.719 5.793 1 94.5 137 THR B O 1
ATOM 2373 N N . THR B 1 138 ? 1.45 -12.781 5.02 1 88.06 138 THR B N 1
ATOM 2374 C CA . THR B 1 138 ? 2.674 -12.469 4.289 1 88.06 138 THR B CA 1
ATOM 2375 C C . THR B 1 138 ? 3.635 -11.672 5.164 1 88.06 138 THR B C 1
ATOM 2377 O O . THR B 1 138 ? 3.904 -10.5 4.887 1 88.06 138 THR B O 1
ATOM 2380 N N . LEU B 1 139 ? 4.258 -12.273 6.02 1 86.25 139 LEU B N 1
ATOM 2381 C CA . LEU B 1 139 ? 5.25 -11.672 6.902 1 86.25 139 LEU B CA 1
ATOM 2382 C C . LEU B 1 139 ? 6.598 -11.539 6.195 1 86.25 139 LEU B C 1
ATOM 2384 O O . LEU B 1 139 ? 6.996 -12.43 5.449 1 86.25 139 LEU B O 1
ATOM 2388 N N . ARG B 1 140 ? 7.113 -10.305 6.367 1 82.38 140 ARG B N 1
ATOM 2389 C CA . ARG B 1 140 ? 8.469 -10.141 5.859 1 82.38 140 ARG B CA 1
ATOM 2390 C C . ARG B 1 140 ? 9.477 -10.883 6.727 1 82.38 140 ARG B C 1
ATOM 2392 O O . ARG B 1 140 ? 9.516 -10.688 7.945 1 82.38 140 ARG B O 1
ATOM 2399 N N . ARG B 1 141 ? 9.891 -11.898 6.191 1 67.69 141 ARG B N 1
ATOM 2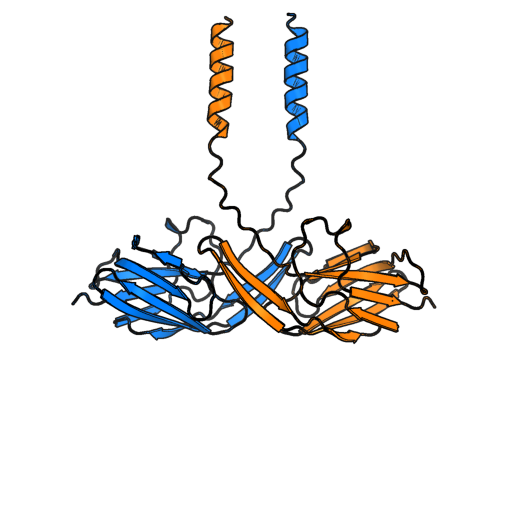400 C CA . ARG B 1 141 ? 10.945 -12.617 6.898 1 67.69 141 ARG B CA 1
ATOM 2401 C C . ARG B 1 141 ? 12.32 -12.102 6.5 1 67.69 141 ARG B C 1
ATOM 2403 O O . ARG B 1 141 ? 12.453 -11.383 5.508 1 67.69 141 ARG B O 1
ATOM 2410 N N . THR B 1 142 ? 13.266 -12.078 7.238 1 56.12 142 THR B N 1
ATOM 2411 C CA . THR B 1 142 ? 14.617 -11.523 7.262 1 56.12 142 THR B CA 1
ATOM 2412 C C . THR B 1 142 ? 15.164 -11.367 5.844 1 56.12 142 THR B C 1
ATOM 2414 O O . THR B 1 142 ? 15.945 -10.453 5.574 1 56.12 142 THR B O 1
ATOM 2417 N N . THR B 1 143 ? 14.906 -12.297 4.867 1 55.53 143 THR B N 1
ATOM 2418 C CA . THR B 1 143 ? 15.664 -12.148 3.627 1 55.53 143 THR B CA 1
ATOM 2419 C C . THR B 1 143 ? 14.789 -11.562 2.523 1 55.53 143 THR B C 1
ATOM 2421 O O . THR B 1 143 ? 13.602 -11.891 2.432 1 55.53 143 THR B O 1
ATOM 2424 N N . ASN B 1 144 ? 15.125 -10.414 1.994 1 53.25 144 ASN B N 1
ATOM 2425 C CA . ASN B 1 144 ? 14.438 -9.797 0.865 1 53.25 144 ASN B CA 1
ATOM 2426 C C . ASN B 1 144 ? 14.664 -10.586 -0.425 1 53.25 144 ASN B C 1
ATOM 2428 O O . ASN B 1 144 ? 14.102 -10.242 -1.469 1 53.25 144 ASN B O 1
ATOM 2432 N N . ASP B 1 145 ? 15.609 -11.539 -0.3 1 59.25 145 ASP B N 1
ATOM 2433 C CA . ASP B 1 145 ? 15.891 -12.281 -1.524 1 59.25 145 ASP B CA 1
ATOM 2434 C C . ASP B 1 145 ? 14.844 -13.367 -1.768 1 59.25 145 ASP B C 1
ATOM 2436 O O . ASP B 1 145 ? 14.734 -14.312 -0.991 1 59.25 145 ASP B O 1
ATOM 2440 N N . ILE B 1 146 ? 14.031 -13.125 -2.83 1 62.03 146 ILE B N 1
ATOM 2441 C CA . ILE B 1 146 ? 12.945 -14.008 -3.238 1 62.03 146 ILE B CA 1
ATOM 2442 C C . ILE B 1 146 ? 13.484 -15.422 -3.441 1 62.03 146 ILE B C 1
ATOM 2444 O O . ILE B 1 146 ? 12.797 -16.406 -3.137 1 62.03 146 ILE B O 1
ATOM 2448 N N . SER B 1 147 ? 14.672 -15.5 -3.906 1 64.12 147 SER B N 1
ATOM 2449 C CA . SER B 1 147 ? 15.219 -16.812 -4.227 1 64.12 147 SER B CA 1
ATOM 2450 C C . SER B 1 147 ? 15.383 -17.656 -2.971 1 64.12 147 SER B C 1
ATOM 2452 O O . SER B 1 147 ? 15.281 -18.891 -3.031 1 64.12 147 SER B O 1
ATOM 2454 N N . THR B 1 148 ? 15.484 -17 -1.869 1 68.88 148 THR B N 1
ATOM 2455 C CA . THR B 1 148 ? 15.719 -17.766 -0.651 1 68.88 148 THR B CA 1
ATOM 2456 C C . THR B 1 148 ? 14.492 -17.719 0.258 1 68.88 148 THR B C 1
ATOM 2458 O O . THR B 1 148 ? 14.453 -18.422 1.279 1 68.88 148 THR B O 1
ATOM 2461 N N . ALA B 1 149 ? 13.57 -16.984 -0.213 1 75.12 149 ALA B N 1
ATOM 2462 C CA . ALA B 1 149 ? 12.367 -16.906 0.614 1 75.12 149 ALA B CA 1
ATOM 2463 C C . ALA B 1 149 ? 11.562 -18.203 0.548 1 75.12 149 ALA B C 1
ATOM 2465 O O . ALA B 1 149 ? 11.445 -18.812 -0.516 1 75.12 149 ALA B O 1
ATOM 2466 N N . PRO B 1 150 ? 11.172 -18.672 1.721 1 81.12 150 PRO B N 1
ATOM 2467 C CA . PRO B 1 150 ? 10.297 -19.844 1.68 1 81.12 150 PRO B CA 1
ATOM 2468 C C . PRO B 1 150 ? 8.992 -19.578 0.92 1 81.12 150 PRO B C 1
ATOM 2470 O O . PRO B 1 150 ? 8.484 -18.453 0.929 1 81.12 150 PRO B O 1
ATOM 2473 N N . ALA B 1 1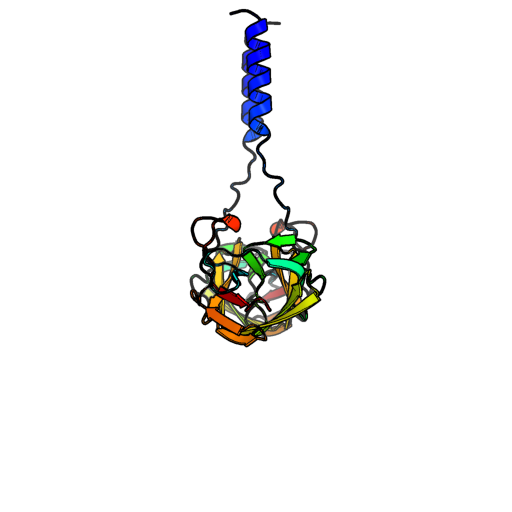51 ? 8.555 -20.609 0.224 1 90.56 151 ALA B N 1
ATOM 2474 C CA . ALA B 1 151 ? 7.289 -20.5 -0.5 1 90.56 151 ALA B CA 1
ATOM 2475 C C . ALA B 1 151 ? 6.109 -20.422 0.465 1 90.56 151 ALA B C 1
ATOM 2477 O O . ALA B 1 151 ? 6.094 -21.109 1.491 1 90.56 151 ALA B O 1
ATOM 2478 N N . ASP B 1 152 ? 5.188 -19.594 0.105 1 94.38 152 ASP B N 1
ATOM 2479 C CA . ASP B 1 152 ? 3.938 -19.516 0.852 1 94.38 152 ASP B CA 1
ATOM 2480 C C . ASP B 1 152 ? 2.92 -20.531 0.335 1 94.38 152 ASP B C 1
ATOM 2482 O O . ASP B 1 152 ? 2.045 -20.969 1.082 1 94.38 152 ASP B O 1
ATOM 2486 N N . ILE B 1 153 ? 3.061 -20.828 -0.941 1 95.69 153 ILE B N 1
ATOM 2487 C CA . ILE B 1 153 ? 2.111 -21.641 -1.692 1 95.69 153 ILE B CA 1
ATOM 2488 C C . ILE B 1 153 ? 2.863 -22.672 -2.535 1 95.69 153 ILE B C 1
ATOM 2490 O O . ILE B 1 153 ? 3.91 -22.359 -3.111 1 95.69 153 ILE B O 1
ATOM 2494 N N . ARG B 1 154 ? 2.264 -23.844 -2.604 1 94.19 154 ARG B N 1
ATOM 2495 C CA . ARG B 1 154 ? 2.779 -24.859 -3.525 1 94.19 154 ARG B CA 1
ATOM 2496 C C . ARG B 1 154 ? 1.72 -25.25 -4.551 1 94.19 154 ARG B C 1
ATOM 2498 O O . ARG B 1 154 ? 0.589 -25.578 -4.184 1 94.19 154 ARG B O 1
ATOM 2505 N N . LEU B 1 155 ? 2.139 -25.188 -5.75 1 95.38 155 LEU B N 1
ATOM 2506 C CA . LEU B 1 155 ? 1.291 -25.547 -6.879 1 95.38 155 LEU B CA 1
ATOM 2507 C C . LEU B 1 155 ? 1.701 -26.906 -7.441 1 95.38 155 LEU B C 1
ATOM 2509 O O . LEU B 1 155 ? 2.84 -27.094 -7.883 1 95.38 155 LEU B O 1
ATOM 2513 N N . PHE B 1 156 ? 0.741 -27.844 -7.461 1 92.81 156 PHE B N 1
ATOM 2514 C CA . PHE B 1 156 ? 1.037 -29.203 -7.902 1 92.81 156 PHE B CA 1
ATOM 2515 C C . PHE B 1 156 ? 0.533 -29.422 -9.32 1 92.81 156 PHE B C 1
ATOM 2517 O O . PHE B 1 156 ? -0.622 -29.125 -9.633 1 92.81 156 PHE B O 1
ATOM 2524 N N . VAL B 1 157 ? 1.423 -29.797 -10.086 1 88.75 157 VAL B N 1
ATOM 2525 C CA . VAL B 1 157 ? 1.101 -30.094 -11.477 1 88.75 157 VAL B CA 1
ATOM 2526 C C . VAL B 1 157 ? 1.431 -31.547 -11.797 1 88.75 157 VAL B C 1
ATOM 2528 O O . VAL B 1 157 ? 2.48 -32.062 -11.391 1 88.75 157 VAL B O 1
ATOM 2531 N N . SER B 1 158 ? 0.412 -32.281 -12.344 1 79.5 158 SER B N 1
ATOM 2532 C CA . SER B 1 158 ? 0.695 -33.625 -12.797 1 79.5 158 SER B CA 1
ATOM 2533 C C . SER B 1 158 ? 1.23 -33.625 -14.227 1 79.5 158 SER B C 1
ATOM 2535 O O . SER B 1 158 ? 0.812 -32.812 -15.055 1 79.5 158 SER B O 1
ATOM 2537 N N . SER B 1 159 ? 2.438 -33.75 -14.477 1 63.5 159 SER B N 1
ATOM 2538 C CA . SER B 1 159 ? 2.938 -33.875 -15.844 1 63.5 159 SER B CA 1
ATOM 2539 C C . SER B 1 159 ? 2.16 -34.906 -16.625 1 63.5 159 SER B C 1
ATOM 2541 O O . SER B 1 159 ? 1.789 -35.938 -16.078 1 63.5 159 SER B O 1
ATOM 2543 N N . ASN B 1 160 ? 1.388 -34.438 -17.594 1 50.78 160 ASN B N 1
ATOM 2544 C CA . ASN B 1 160 ? 0.928 -35.469 -18.531 1 50.78 160 ASN B CA 1
ATOM 2545 C C . ASN B 1 160 ? 2.098 -36.188 -19.188 1 50.78 160 ASN B C 1
ATOM 2547 O O . ASN B 1 160 ? 3.176 -35.625 -19.344 1 50.78 160 ASN B O 1
#

pLDDT: mean 83.36, std 15.72, range [43.72, 98.69]

Sequence (320 aa):
MSKKYFFVFAAFLLIATSGCDPQVNCYSEYRDFAVASFNINNSDSSSLGLRRVYVEGYQDSIIVSDDTVSKVILPLNPTVNITRYVFETTDNNIYTLEMEYKTTSRLISPECGPEVLFRELTATDYTYDTVAVFNRTTLRRTTNDISTAPADIRLFVSSNMSKKYFFVFAAFLLIATSGCDPQVNCYSEYRDFAVASFNINNSDSSSLGLRRVYVEGYQDSIIVSDDTVSKVILPLNPTVNITRYVFETTDNNIYTLEMEYKTTSRLISPECGPEVLFRELTATDYTYDTVAVFNRTTLRRTTNDISTAPADIRLFVSSN